Protein AF-A0A843FFC2-F1 (afdb_monomer_lite)

pLDDT: mean 88.21, std 11.88, range [42.69, 98.75]

Structure (mmCIF, N/CA/C/O backbone):
data_AF-A0A843FFC2-F1
#
_entry.id   AF-A0A843FFC2-F1
#
loop_
_atom_site.group_PDB
_atom_site.id
_atom_site.type_symbol
_atom_site.label_atom_id
_atom_site.label_alt_id
_atom_site.label_comp_id
_atom_site.label_asym_id
_atom_site.label_entity_id
_atom_site.label_seq_id
_atom_site.pdbx_PDB_ins_code
_atom_site.Cartn_x
_atom_site.Cartn_y
_atom_site.Cartn_z
_atom_site.occupancy
_atom_site.B_iso_or_equiv
_atom_site.auth_seq_id
_atom_site.auth_comp_id
_atom_site.auth_asym_id
_atom_site.auth_atom_id
_atom_site.pdbx_PDB_model_num
ATOM 1 N N . MET A 1 1 ? 11.679 -14.711 4.420 1.00 93.06 1 MET A N 1
ATOM 2 C CA . MET A 1 1 ? 10.741 -13.665 3.979 1.00 93.06 1 MET A CA 1
ATOM 3 C C . MET A 1 1 ? 9.407 -13.745 4.714 1.00 93.06 1 MET A C 1
ATOM 5 O O . MET A 1 1 ? 9.133 -12.826 5.461 1.00 93.06 1 MET A O 1
ATOM 9 N N . GLU A 1 2 ? 8.607 -14.814 4.591 1.00 94.88 2 GLU A N 1
ATOM 10 C CA . GLU A 1 2 ? 7.253 -14.885 5.198 1.00 94.88 2 GLU A CA 1
ATOM 11 C C . GLU A 1 2 ? 7.204 -14.531 6.697 1.00 94.88 2 GLU A C 1
ATOM 13 O O . GLU A 1 2 ? 6.400 -13.704 7.116 1.00 94.88 2 GLU A O 1
ATOM 18 N N . LYS A 1 3 ? 8.113 -15.089 7.505 1.00 95.81 3 LYS A N 1
ATOM 19 C CA . LYS A 1 3 ? 8.224 -14.753 8.934 1.00 95.81 3 LYS A CA 1
ATOM 20 C C . LYS A 1 3 ? 8.436 -13.251 9.175 1.00 95.81 3 LYS A C 1
ATOM 22 O O . LYS A 1 3 ? 7.827 -12.696 10.084 1.00 95.81 3 LYS A O 1
ATOM 27 N N . ASP A 1 4 ? 9.292 -12.616 8.380 1.00 95.81 4 ASP A N 1
ATOM 28 C CA . ASP A 1 4 ? 9.644 -11.200 8.536 1.00 95.81 4 ASP A CA 1
ATOM 29 C C . ASP A 1 4 ? 8.508 -10.300 8.037 1.00 95.81 4 ASP A C 1
ATOM 31 O O . ASP A 1 4 ? 8.228 -9.273 8.644 1.00 95.81 4 ASP A O 1
ATOM 35 N N . VAL A 1 5 ? 7.781 -10.737 7.002 1.00 97.69 5 VAL A N 1
ATOM 36 C CA . VAL A 1 5 ? 6.530 -10.116 6.540 1.00 97.69 5 VAL A CA 1
ATOM 37 C C . VAL A 1 5 ? 5.470 -10.132 7.644 1.00 97.69 5 VAL A C 1
ATOM 39 O O . VAL A 1 5 ? 4.858 -9.102 7.912 1.00 97.69 5 VAL A O 1
ATOM 42 N N . LEU A 1 6 ? 5.280 -11.265 8.328 1.00 97.12 6 LEU A N 1
ATOM 43 C CA . LEU A 1 6 ? 4.340 -11.370 9.450 1.00 97.12 6 LEU A CA 1
ATOM 44 C C . LEU A 1 6 ? 4.753 -10.488 10.637 1.00 97.12 6 LEU A C 1
ATOM 46 O O . LEU A 1 6 ? 3.900 -9.887 11.288 1.00 97.12 6 LEU A O 1
ATOM 50 N N . GLU A 1 7 ? 6.052 -10.389 10.924 1.00 95.69 7 GLU A N 1
ATOM 51 C CA . GLU A 1 7 ? 6.561 -9.514 11.986 1.00 95.69 7 GLU A CA 1
ATOM 52 C C . GLU A 1 7 ? 6.396 -8.028 11.644 1.00 95.69 7 GLU A C 1
ATOM 54 O O . GLU A 1 7 ? 5.972 -7.237 12.490 1.00 95.69 7 GLU A O 1
ATOM 59 N N . ALA A 1 8 ? 6.661 -7.649 10.394 1.00 95.69 8 ALA A N 1
ATOM 60 C CA . ALA A 1 8 ? 6.402 -6.303 9.903 1.00 95.69 8 ALA A CA 1
ATOM 61 C C . ALA A 1 8 ? 4.910 -5.962 9.979 1.00 95.69 8 ALA A C 1
ATOM 63 O O . ALA A 1 8 ? 4.554 -4.909 10.502 1.00 95.69 8 ALA A O 1
ATOM 64 N N . ALA A 1 9 ? 4.032 -6.874 9.551 1.00 96.06 9 ALA A N 1
ATOM 65 C CA . ALA A 1 9 ? 2.586 -6.696 9.642 1.00 96.06 9 ALA A CA 1
ATOM 66 C C . ALA A 1 9 ? 2.125 -6.475 11.091 1.00 96.06 9 ALA A C 1
ATOM 68 O O . ALA A 1 9 ? 1.352 -5.551 11.352 1.00 96.06 9 ALA A O 1
ATOM 69 N N . ARG A 1 10 ? 2.652 -7.253 12.051 1.00 94.06 10 ARG A N 1
ATOM 70 C CA . ARG A 1 10 ? 2.408 -7.031 13.487 1.00 94.06 10 ARG A CA 1
ATOM 71 C C . ARG A 1 10 ? 2.890 -5.659 13.947 1.00 94.06 10 ARG A C 1
ATOM 73 O O . ARG A 1 10 ? 2.125 -4.932 14.574 1.00 94.06 10 ARG A O 1
ATOM 80 N N . THR A 1 11 ? 4.116 -5.283 13.589 1.00 93.50 11 THR A N 1
ATOM 81 C CA . THR A 1 11 ? 4.716 -3.991 13.959 1.00 93.50 11 THR A CA 1
ATOM 82 C C . THR A 1 11 ? 3.872 -2.817 13.460 1.00 93.50 11 THR A C 1
ATOM 84 O O . THR A 1 11 ? 3.605 -1.874 14.205 1.00 93.50 11 THR A O 1
ATOM 87 N N . VAL A 1 12 ? 3.407 -2.885 12.209 1.00 93.06 12 VAL A N 1
ATOM 88 C CA . VAL A 1 12 ? 2.517 -1.874 11.624 1.00 93.06 12 VAL A CA 1
ATOM 89 C C . VAL A 1 12 ? 1.177 -1.864 12.341 1.00 93.06 12 VAL A C 1
ATOM 91 O O . VAL A 1 12 ? 0.700 -0.796 12.725 1.00 93.06 12 VAL A O 1
ATOM 94 N N . HIS A 1 13 ? 0.578 -3.034 12.556 1.00 89.50 13 HIS A N 1
ATOM 95 C CA . HIS A 1 13 ? -0.701 -3.142 13.239 1.00 89.50 13 HIS A CA 1
ATOM 96 C C . HIS A 1 13 ? -0.631 -2.510 14.633 1.00 89.50 13 HIS A C 1
ATOM 98 O O . HIS A 1 13 ? -1.499 -1.713 14.969 1.00 89.50 13 HIS A O 1
ATOM 104 N N . GLU A 1 14 ? 0.396 -2.812 15.431 1.00 90.50 14 GLU A N 1
ATOM 105 C CA . GLU A 1 14 ? 0.605 -2.327 16.805 1.00 90.50 14 GLU A CA 1
ATOM 106 C C . GLU A 1 14 ? 0.962 -0.839 16.926 1.00 90.50 14 GLU A C 1
ATOM 108 O 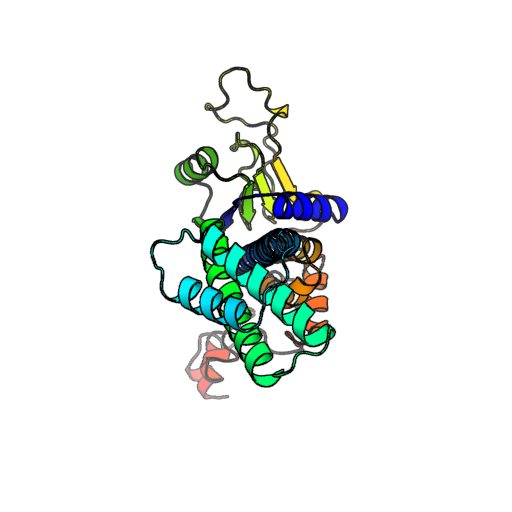O . GLU A 1 14 ? 0.838 -0.285 18.016 1.00 90.50 14 GLU A O 1
ATOM 113 N N . SER A 1 15 ? 1.359 -0.182 15.836 1.00 91.50 15 SER A N 1
ATOM 114 C CA . SER A 1 15 ? 1.693 1.246 15.844 1.00 91.50 15 SER A CA 1
ATOM 115 C C . SER A 1 15 ? 0.465 2.154 16.019 1.00 91.50 15 SER A C 1
ATOM 117 O O . SER A 1 15 ? -0.600 1.917 15.442 1.00 91.50 15 SER A O 1
ATOM 119 N N . ASP A 1 16 ? 0.622 3.230 16.795 1.00 87.25 16 ASP A N 1
ATOM 120 C CA . ASP A 1 16 ? -0.437 4.219 17.038 1.00 87.25 16 ASP A CA 1
ATOM 121 C C . ASP A 1 16 ? -0.552 5.208 15.870 1.00 87.25 16 ASP A C 1
ATOM 123 O O . ASP A 1 16 ? -1.644 5.528 15.390 1.00 87.25 16 ASP A O 1
ATOM 127 N N . ASP A 1 17 ? 0.595 5.690 15.400 1.00 92.12 17 ASP A N 1
ATOM 128 C CA . ASP A 1 17 ? 0.751 6.599 14.272 1.00 92.12 17 ASP A CA 1
ATOM 129 C C . ASP A 1 17 ? 1.958 6.215 13.407 1.00 92.12 17 ASP A C 1
ATOM 131 O O . ASP A 1 17 ? 2.961 5.682 13.890 1.00 92.12 17 ASP A O 1
ATOM 135 N N . VAL A 1 18 ? 1.833 6.461 12.103 1.00 95.12 18 VAL A N 1
ATOM 136 C CA . VAL A 1 18 ? 2.802 6.015 11.097 1.00 95.12 18 VAL A CA 1
ATOM 137 C C . VAL A 1 18 ? 3.209 7.192 10.223 1.00 95.12 18 VAL A C 1
ATOM 139 O O . VAL A 1 18 ? 2.353 7.852 9.623 1.00 95.12 18 VAL A O 1
ATOM 142 N N . LEU A 1 19 ? 4.518 7.423 10.113 1.00 95.75 19 LEU A N 1
ATOM 143 C CA . LEU A 1 19 ? 5.078 8.210 9.022 1.00 95.75 19 LEU A CA 1
ATOM 144 C C . LEU A 1 19 ? 5.375 7.281 7.849 1.00 95.75 19 LEU A C 1
ATOM 146 O O . LEU A 1 19 ? 6.165 6.346 7.960 1.00 95.75 19 LEU A O 1
ATOM 150 N N . ILE A 1 20 ? 4.763 7.615 6.726 1.00 93.44 20 ILE A N 1
ATOM 151 C CA . ILE A 1 20 ? 4.930 6.999 5.428 1.00 93.44 20 ILE A CA 1
ATOM 152 C C . ILE A 1 20 ? 5.990 7.791 4.653 1.00 93.44 20 ILE A C 1
ATOM 154 O O . ILE A 1 20 ? 5.754 8.953 4.351 1.00 93.44 20 ILE A O 1
ATOM 158 N N . VAL A 1 21 ? 7.142 7.191 4.320 1.00 96.19 21 VAL A N 1
ATOM 159 C CA . VAL A 1 21 ? 8.126 7.764 3.384 1.00 96.19 21 VAL A CA 1
ATOM 160 C C . VAL A 1 21 ? 8.250 6.936 2.109 1.00 96.19 21 VAL A C 1
ATOM 162 O O . VAL A 1 21 ? 8.643 5.778 2.182 1.00 96.19 21 VAL A O 1
ATOM 165 N N . SER A 1 22 ? 7.983 7.519 0.940 1.00 95.94 22 SER A N 1
ATOM 166 C CA . SER A 1 22 ? 8.022 6.771 -0.324 1.00 95.94 22 SER A CA 1
ATOM 167 C C . SER A 1 22 ? 8.669 7.528 -1.481 1.00 95.94 22 SER A C 1
ATOM 169 O O . SER A 1 22 ? 8.745 8.764 -1.459 1.00 95.94 22 SER A O 1
ATOM 171 N N . HIS A 1 23 ? 9.134 6.779 -2.484 1.00 96.12 23 HIS A N 1
ATOM 172 C CA . HIS A 1 23 ? 9.610 7.320 -3.749 1.00 96.12 23 HIS A CA 1
ATOM 173 C C . HIS A 1 23 ? 8.479 7.964 -4.575 1.00 96.12 23 HIS A C 1
ATOM 175 O O . HIS A 1 23 ? 7.300 7.883 -4.227 1.00 96.12 23 HIS A O 1
ATOM 181 N N . ILE A 1 24 ? 8.841 8.680 -5.643 1.00 96.12 24 ILE A N 1
ATOM 182 C CA . ILE A 1 24 ? 7.910 9.495 -6.448 1.00 96.12 24 ILE A CA 1
ATOM 183 C C . ILE A 1 24 ? 7.586 8.907 -7.824 1.00 96.12 24 ILE A C 1
ATOM 185 O O . ILE A 1 24 ? 6.891 9.558 -8.605 1.00 96.12 24 ILE A O 1
ATOM 189 N N . ASP A 1 25 ? 8.128 7.742 -8.161 1.00 97.12 25 ASP A N 1
ATOM 190 C CA . ASP A 1 25 ? 7.773 7.023 -9.383 1.00 97.12 25 ASP A CA 1
ATOM 191 C C . ASP A 1 25 ? 6.560 6.106 -9.163 1.00 97.12 25 ASP A C 1
ATOM 193 O O . ASP A 1 25 ? 5.860 6.185 -8.151 1.00 97.12 25 ASP A O 1
ATOM 197 N N . ALA A 1 26 ? 6.256 5.280 -10.164 1.00 97.44 26 ALA A N 1
ATOM 198 C CA . ALA A 1 26 ? 5.098 4.402 -10.136 1.00 97.44 26 ALA A CA 1
ATOM 199 C C . ALA A 1 26 ? 5.186 3.343 -9.027 1.00 97.44 26 ALA A C 1
ATOM 201 O O . ALA A 1 26 ? 4.154 3.041 -8.423 1.00 97.44 26 ALA A O 1
ATOM 202 N N . ASP A 1 27 ? 6.375 2.810 -8.736 1.00 98.06 27 ASP A N 1
ATOM 203 C CA . ASP A 1 27 ? 6.554 1.800 -7.694 1.00 98.06 27 ASP A CA 1
ATOM 204 C C . ASP A 1 27 ? 6.398 2.409 -6.298 1.00 98.06 27 ASP A C 1
ATOM 206 O O . ASP A 1 27 ? 5.582 1.937 -5.497 1.00 98.06 27 ASP A O 1
ATOM 210 N N . GLY A 1 28 ? 7.044 3.549 -6.045 1.00 97.12 28 GLY A N 1
ATOM 211 C CA . GLY A 1 28 ? 6.871 4.308 -4.810 1.00 97.12 28 GLY A CA 1
ATOM 212 C C . GLY A 1 28 ? 5.428 4.761 -4.579 1.00 97.12 28 GLY A C 1
ATOM 213 O O . GLY A 1 28 ? 4.842 4.494 -3.530 1.00 97.12 28 GLY A O 1
ATOM 214 N N . ILE A 1 29 ? 4.780 5.386 -5.566 1.00 97.62 29 ILE A N 1
ATOM 215 C CA . ILE A 1 29 ? 3.389 5.852 -5.412 1.00 97.62 29 ILE A CA 1
ATOM 216 C C . ILE A 1 29 ? 2.430 4.677 -5.170 1.00 97.62 29 ILE A C 1
ATOM 218 O O . ILE A 1 29 ? 1.537 4.784 -4.324 1.00 97.62 29 ILE A O 1
ATOM 222 N N . SER A 1 30 ? 2.625 3.551 -5.861 1.00 98.38 30 SER A N 1
ATOM 223 C CA . SER A 1 30 ? 1.821 2.343 -5.640 1.00 98.38 30 SER A CA 1
ATOM 224 C C . SER A 1 30 ? 2.047 1.776 -4.239 1.00 98.38 30 SER A C 1
ATOM 226 O O . SER A 1 30 ? 1.080 1.488 -3.531 1.00 98.38 30 SER A O 1
ATOM 228 N N . SER A 1 31 ? 3.306 1.714 -3.792 1.00 97.69 31 SER A N 1
ATOM 229 C CA . SER A 1 31 ? 3.676 1.332 -2.425 1.00 97.69 31 SER A CA 1
ATOM 230 C C . SER A 1 31 ? 2.989 2.220 -1.386 1.00 97.69 31 SER A C 1
ATOM 232 O O . SER A 1 31 ? 2.374 1.719 -0.445 1.00 97.69 31 SER A O 1
ATOM 234 N N . ALA A 1 32 ? 3.021 3.542 -1.580 1.00 96.38 32 ALA A N 1
ATOM 235 C CA . ALA A 1 32 ? 2.366 4.499 -0.696 1.00 96.38 32 ALA A CA 1
ATOM 236 C C . ALA A 1 32 ? 0.844 4.288 -0.652 1.00 96.38 32 ALA A C 1
ATOM 238 O O . ALA A 1 32 ? 0.263 4.310 0.433 1.00 96.38 32 ALA A O 1
ATOM 239 N N . GLY A 1 33 ? 0.202 4.041 -1.800 1.00 97.12 33 GLY A N 1
ATOM 240 C CA . GLY A 1 33 ? -1.232 3.754 -1.886 1.00 97.12 33 GLY A CA 1
ATOM 241 C C . GLY A 1 33 ? -1.626 2.479 -1.138 1.00 97.12 33 GLY A C 1
ATOM 242 O O . GLY A 1 33 ? -2.573 2.494 -0.345 1.00 97.12 33 GLY A O 1
ATOM 243 N N . ILE A 1 34 ? -0.858 1.402 -1.324 1.00 98.25 34 ILE A N 1
ATOM 244 C CA . ILE A 1 34 ? -1.047 0.133 -0.611 1.00 98.25 34 ILE A CA 1
ATOM 245 C C . ILE A 1 34 ? -0.891 0.348 0.896 1.00 98.25 34 ILE A C 1
ATOM 247 O O . ILE A 1 34 ? -1.783 0.013 1.678 1.00 98.25 34 ILE A O 1
ATOM 251 N N . ALA A 1 35 ? 0.234 0.926 1.314 1.00 96.44 35 ALA A N 1
ATOM 252 C CA . ALA A 1 35 ? 0.570 1.054 2.721 1.00 96.44 35 ALA A CA 1
ATOM 253 C C . ALA A 1 35 ? -0.371 1.996 3.469 1.00 96.44 35 ALA A C 1
ATOM 255 O O . ALA A 1 35 ? -0.800 1.677 4.580 1.00 96.44 35 ALA A O 1
ATOM 256 N N . TYR A 1 36 ? -0.721 3.135 2.865 1.00 95.94 36 TYR A N 1
ATOM 257 C CA . TYR A 1 36 ? -1.693 4.067 3.425 1.00 95.94 36 TYR A CA 1
ATOM 258 C C . TYR A 1 36 ? -3.046 3.381 3.618 1.00 95.94 36 TYR A C 1
ATOM 260 O O . TYR A 1 36 ? -3.596 3.425 4.718 1.00 95.94 36 TYR A O 1
ATOM 268 N N . THR A 1 37 ? -3.541 2.682 2.594 1.00 95.56 37 THR A N 1
ATOM 269 C CA . THR A 1 37 ? -4.845 2.008 2.648 1.00 95.56 37 THR A CA 1
ATOM 270 C C . THR A 1 37 ? -4.863 0.901 3.700 1.00 95.56 37 THR A C 1
ATOM 272 O O . THR A 1 37 ? -5.772 0.860 4.531 1.00 95.56 37 THR A O 1
ATOM 275 N N . ALA A 1 38 ? -3.827 0.060 3.752 1.00 95.56 38 ALA A N 1
ATOM 276 C CA . ALA A 1 38 ? -3.707 -1.001 4.751 1.00 95.56 38 ALA A CA 1
ATOM 277 C C . ALA A 1 38 ? -3.587 -0.444 6.181 1.00 95.56 38 ALA A C 1
ATOM 279 O O . ALA A 1 38 ? -4.260 -0.915 7.103 1.00 95.56 38 ALA A O 1
ATOM 280 N N . CYS A 1 39 ? -2.780 0.606 6.375 1.00 94.12 39 CYS A N 1
ATOM 281 C CA . CYS A 1 39 ? -2.662 1.299 7.658 1.00 94.12 39 CYS A CA 1
ATOM 282 C C . CYS A 1 39 ? -3.997 1.898 8.096 1.00 94.12 39 CYS A C 1
ATOM 284 O O . CYS A 1 39 ? -4.360 1.785 9.269 1.00 94.12 39 CYS A O 1
ATOM 286 N N . LYS A 1 40 ? -4.714 2.537 7.169 1.00 91.38 40 LYS A N 1
ATOM 287 C CA . LYS A 1 40 ? -6.008 3.159 7.425 1.00 91.38 40 LYS A CA 1
ATOM 288 C C . LYS A 1 40 ? -7.026 2.104 7.840 1.00 91.38 40 LYS A C 1
ATOM 290 O O . LYS A 1 40 ? -7.531 2.181 8.955 1.00 91.38 40 LYS A O 1
ATOM 295 N N . ARG A 1 41 ? -7.210 1.045 7.043 1.00 91.12 41 ARG A N 1
ATOM 296 C CA . ARG A 1 41 ? -8.089 -0.098 7.364 1.00 91.12 41 ARG A CA 1
ATOM 297 C C . ARG A 1 41 ? -7.791 -0.700 8.736 1.00 91.12 41 ARG A C 1
ATOM 299 O O . ARG A 1 41 ? -8.695 -0.829 9.557 1.00 91.12 41 ARG A O 1
ATOM 306 N N . SER A 1 42 ? -6.519 -0.973 9.030 1.00 89.88 42 SER A N 1
ATOM 307 C CA . SER A 1 42 ? -6.101 -1.524 10.326 1.00 89.88 42 SER A CA 1
ATOM 308 C C . SER A 1 42 ? -6.453 -0.597 11.497 1.00 89.88 42 SER A C 1
ATOM 310 O O . SER A 1 42 ? -6.941 -1.054 12.534 1.00 89.88 42 SER A O 1
ATOM 312 N N . LYS A 1 43 ? -6.220 0.715 11.361 1.00 87.69 43 LYS A N 1
ATOM 313 C CA . LYS A 1 43 ? -6.532 1.688 12.420 1.00 87.69 43 LYS A CA 1
ATOM 314 C C . LYS A 1 43 ? -8.038 1.884 12.599 1.00 87.69 43 LYS A C 1
ATOM 316 O O . LYS A 1 43 ? -8.489 1.956 13.741 1.00 87.69 43 LYS A O 1
ATOM 321 N N . ILE A 1 44 ? -8.804 1.909 11.506 1.00 84.44 44 ILE A N 1
ATOM 322 C CA . ILE A 1 44 ? -10.274 1.943 11.523 1.00 84.44 44 ILE A CA 1
ATOM 323 C C . ILE A 1 44 ? -10.800 0.726 12.286 1.00 84.44 44 ILE A C 1
ATOM 325 O O . ILE A 1 44 ? -11.542 0.879 13.253 1.00 84.44 44 ILE A O 1
ATOM 329 N N . HIS A 1 45 ? -10.336 -0.474 11.930 1.00 83.25 45 HIS A N 1
ATOM 330 C CA . HIS A 1 45 ? -10.737 -1.717 12.581 1.00 83.25 45 HIS A CA 1
ATOM 331 C C . HIS A 1 45 ? -10.473 -1.696 14.095 1.00 83.25 45 HIS A C 1
ATOM 333 O O . HIS A 1 45 ? -11.379 -1.956 14.889 1.00 83.25 45 HIS A O 1
ATOM 339 N N . LYS A 1 46 ? -9.258 -1.311 14.513 1.00 83.88 46 LYS A N 1
ATOM 340 C CA . LYS A 1 46 ? -8.893 -1.184 15.934 1.00 83.88 46 LYS A CA 1
ATOM 341 C C . LYS A 1 46 ? -9.758 -0.177 16.680 1.00 83.88 46 LYS A C 1
ATOM 343 O O . LYS A 1 46 ? -10.201 -0.447 17.798 1.00 83.88 46 LYS A O 1
ATOM 348 N N . LEU A 1 47 ? -9.967 0.996 16.084 1.00 81.38 47 LEU A N 1
ATOM 349 C CA . LEU A 1 47 ? -10.748 2.061 16.694 1.00 81.38 47 LEU A CA 1
ATOM 350 C C . LEU A 1 47 ? -12.198 1.614 16.876 1.00 81.38 47 LEU A C 1
ATOM 352 O O . LEU A 1 47 ? -12.712 1.693 17.990 1.00 81.38 47 LEU A O 1
ATOM 356 N N . THR A 1 48 ? -12.814 1.055 15.836 1.00 77.38 48 THR A N 1
ATOM 357 C CA . THR A 1 48 ? -14.178 0.521 15.890 1.00 77.38 48 THR A CA 1
ATOM 358 C C . THR A 1 48 ? -14.308 -0.581 16.941 1.00 77.38 48 THR A C 1
ATOM 360 O O . THR A 1 48 ? -15.196 -0.498 17.787 1.00 77.38 48 THR A O 1
ATOM 363 N N . GLN A 1 49 ? -13.396 -1.560 16.986 1.00 81.25 49 GLN A N 1
ATOM 364 C CA . GLN A 1 49 ? -13.418 -2.611 18.015 1.00 81.25 49 GLN A CA 1
ATOM 365 C C . GLN A 1 49 ? -13.324 -2.050 19.438 1.00 81.25 49 GLN A C 1
ATOM 367 O O . GLN A 1 49 ? -14.101 -2.439 20.312 1.00 81.25 49 GLN A O 1
ATOM 372 N N . ARG A 1 50 ? -12.400 -1.110 19.673 1.00 83.88 50 ARG A N 1
ATOM 373 C CA . ARG A 1 50 ? -12.220 -0.460 20.978 1.00 83.88 50 ARG A CA 1
ATOM 374 C C . ARG A 1 50 ? -13.488 0.269 21.420 1.00 83.88 50 ARG A C 1
ATOM 376 O O . ARG A 1 50 ? -13.890 0.136 22.572 1.00 83.88 50 ARG A O 1
ATOM 383 N N . LEU A 1 51 ? -14.105 1.030 20.517 1.00 78.94 51 LEU A N 1
ATOM 384 C CA . LEU A 1 51 ? -15.307 1.814 20.808 1.00 78.94 51 LEU A CA 1
ATOM 385 C C . LEU A 1 51 ? -16.518 0.911 21.072 1.00 78.94 51 LEU A C 1
ATOM 387 O O . LEU A 1 51 ? -17.238 1.119 22.048 1.00 78.94 51 LEU A O 1
ATOM 391 N N . MET A 1 52 ? -16.712 -0.122 20.249 1.00 75.25 52 MET A N 1
ATOM 392 C CA . MET A 1 52 ? -17.803 -1.085 20.417 1.00 75.25 52 MET A CA 1
ATOM 393 C C . MET A 1 52 ? -17.650 -1.895 21.715 1.00 75.25 52 MET A C 1
ATOM 395 O O . MET A 1 52 ? -18.629 -2.107 22.425 1.00 75.25 52 MET A O 1
ATOM 399 N N . GLY A 1 53 ? -16.423 -2.268 22.098 1.00 75.38 53 GLY A N 1
ATOM 400 C CA . GLY A 1 53 ? -16.146 -2.971 23.358 1.00 75.38 53 GLY A CA 1
ATOM 401 C C . GLY A 1 53 ? -16.406 -2.152 24.633 1.00 75.38 53 GLY A C 1
ATOM 402 O O . GLY A 1 53 ? -16.504 -2.723 25.717 1.00 75.38 53 GLY A O 1
ATOM 403 N N . GLN A 1 54 ? -16.535 -0.826 24.530 1.00 73.69 54 GLN A N 1
ATOM 404 C CA . GLN A 1 54 ? -16.845 0.065 25.658 1.00 73.69 54 GLN A CA 1
ATOM 405 C C . GLN A 1 54 ? -18.357 0.327 25.824 1.00 73.69 54 GLN A C 1
ATOM 407 O O . GLN A 1 54 ? -18.788 0.882 26.839 1.00 73.69 54 GLN A O 1
ATOM 412 N N . ALA A 1 55 ? -19.185 -0.072 24.854 1.00 69.38 55 ALA A N 1
ATOM 413 C CA . ALA A 1 55 ? -20.607 0.256 24.781 1.00 69.38 55 ALA A CA 1
ATOM 414 C C . ALA A 1 55 ? -21.516 -0.708 25.580 1.00 69.38 55 ALA A C 1
ATOM 416 O O . ALA A 1 55 ? -22.272 -1.510 25.018 1.00 69.38 55 ALA A O 1
ATOM 417 N N . ASN A 1 56 ? -21.508 -0.584 26.912 1.00 66.69 56 ASN A N 1
ATOM 418 C CA . ASN A 1 56 ? -22.194 -1.529 27.812 1.00 66.69 56 ASN A CA 1
ATOM 419 C C . ASN A 1 56 ? -23.606 -1.130 28.281 1.00 66.69 56 ASN A C 1
ATOM 421 O O . ASN A 1 56 ? -24.270 -1.936 28.928 1.00 66.69 56 ASN A O 1
ATOM 425 N N . SER A 1 57 ? -24.090 0.079 27.993 1.00 69.00 57 SER A N 1
ATOM 426 C CA . SER A 1 57 ? -25.434 0.506 28.409 1.00 69.00 57 SER A CA 1
ATOM 427 C C . SER A 1 57 ? -26.478 0.237 27.327 1.00 69.00 57 SER A C 1
ATOM 429 O O . SER A 1 57 ? -26.243 0.515 26.154 1.00 69.00 57 SER A O 1
ATOM 431 N N . THR A 1 58 ? -27.634 -0.306 27.710 1.00 74.94 58 THR A N 1
ATOM 432 C CA . THR A 1 58 ? -28.814 -0.384 26.836 1.00 74.94 58 THR A CA 1
ATOM 433 C C . THR A 1 58 ? -29.577 0.928 26.942 1.00 74.94 58 THR A C 1
ATOM 435 O O . THR A 1 58 ? -29.905 1.347 28.049 1.00 74.94 58 THR A O 1
ATOM 438 N N . LEU A 1 59 ? -29.814 1.571 25.802 1.00 79.62 59 LEU A N 1
ATOM 439 C CA . LEU A 1 59 ? -30.565 2.821 25.696 1.00 79.62 59 LEU A CA 1
ATOM 440 C C . LEU A 1 59 ? -32.006 2.541 25.273 1.00 79.62 59 LEU A C 1
ATOM 442 O O . LEU A 1 59 ? -32.253 1.563 24.565 1.00 79.62 59 LEU A O 1
ATOM 446 N N . THR A 1 60 ? -32.940 3.392 25.691 1.00 82.81 60 THR A N 1
ATOM 447 C CA . THR A 1 60 ? -34.303 3.412 25.141 1.00 82.81 60 THR A CA 1
ATOM 448 C C . THR A 1 60 ? -34.321 4.066 23.757 1.00 82.81 60 THR A C 1
ATOM 450 O O . THR A 1 60 ? -33.371 4.741 23.364 1.00 82.81 60 THR A O 1
ATOM 453 N N . GLU A 1 61 ? -35.410 3.890 23.009 1.00 80.75 61 GLU A N 1
ATOM 454 C CA . GLU A 1 61 ? -35.589 4.524 21.695 1.00 80.75 61 GLU A CA 1
ATOM 455 C C . GLU A 1 61 ? -35.484 6.060 21.765 1.00 80.75 61 GLU A C 1
ATOM 457 O O . GLU A 1 61 ? -34.736 6.672 21.005 1.00 80.75 61 GLU A O 1
ATOM 462 N N . GLU A 1 62 ? -36.131 6.676 22.757 1.00 82.69 62 GLU A N 1
ATOM 463 C CA . GLU A 1 62 ? -36.086 8.127 22.983 1.00 82.69 62 GLU A CA 1
ATOM 464 C C . GLU A 1 62 ? -34.667 8.613 23.340 1.00 82.69 62 GLU A C 1
ATOM 466 O O . GLU A 1 62 ? -34.199 9.645 22.852 1.00 82.69 62 GLU A O 1
ATOM 471 N N . GLU A 1 63 ? -33.927 7.833 24.137 1.00 84.81 63 GLU A N 1
ATOM 472 C CA . GLU A 1 63 ? -32.531 8.128 24.471 1.00 84.81 63 GLU A CA 1
ATOM 473 C C . GLU A 1 63 ? -31.594 7.993 23.266 1.00 84.81 63 GLU A C 1
ATOM 475 O O . GLU A 1 63 ? -30.609 8.736 23.178 1.00 84.81 63 GLU A O 1
ATOM 480 N N . LEU A 1 64 ? -31.858 7.048 22.354 1.00 85.38 64 LEU A N 1
ATOM 481 C CA . LEU A 1 64 ? -31.074 6.876 21.131 1.00 85.38 64 LEU A CA 1
ATOM 482 C C . LEU A 1 64 ? -31.167 8.117 20.251 1.00 85.38 64 LEU A C 1
ATOM 484 O O . LEU A 1 64 ? -30.134 8.665 19.859 1.00 85.38 64 LEU A O 1
ATOM 488 N N . GLU A 1 65 ? -32.386 8.582 19.987 1.00 83.44 65 GLU A N 1
ATOM 489 C CA . GLU A 1 65 ? -32.625 9.735 19.125 1.00 83.44 65 GLU A CA 1
ATOM 490 C C . GLU A 1 65 ? -32.057 11.018 19.741 1.00 83.44 65 GLU A C 1
ATOM 492 O O . GLU A 1 65 ? -31.278 11.730 19.102 1.00 83.44 65 GLU A O 1
ATOM 497 N N . GLN A 1 66 ? -32.303 11.253 21.034 1.00 85.62 66 GLN A N 1
ATOM 498 C CA . GLN A 1 66 ? -31.740 12.404 21.743 1.00 85.62 66 GLN A CA 1
ATOM 499 C C . GLN A 1 66 ? -30.202 12.393 21.736 1.00 85.62 66 GLN A C 1
ATOM 501 O O . GLN A 1 66 ? -29.551 13.439 21.605 1.00 85.62 66 GLN A O 1
ATOM 506 N N . LYS A 1 67 ? -29.582 11.214 21.888 1.00 83.81 67 LYS A N 1
ATOM 507 C CA . LYS A 1 67 ? -28.121 11.088 21.855 1.00 83.81 67 LYS A CA 1
ATOM 508 C C . LYS A 1 67 ? -27.544 11.259 20.459 1.00 83.81 67 LYS A C 1
ATOM 510 O O . LYS A 1 67 ? -26.455 11.832 20.381 1.00 83.81 67 LYS A O 1
ATOM 515 N N . LEU A 1 68 ? -28.229 10.796 19.416 1.00 81.88 68 LEU A N 1
ATOM 516 C CA . LEU A 1 68 ? -27.803 10.970 18.031 1.00 81.88 68 LEU A CA 1
ATOM 517 C C . LEU A 1 68 ? -27.839 12.450 17.643 1.00 81.88 68 LEU A C 1
ATOM 519 O O . LEU A 1 68 ? -26.814 12.996 17.243 1.00 81.88 68 LEU A O 1
ATOM 523 N N . GLU A 1 69 ? -28.960 13.134 17.872 1.00 84.19 69 GLU A N 1
ATOM 524 C CA . GLU A 1 69 ? -29.098 14.562 17.554 1.00 84.19 69 GLU A CA 1
ATOM 525 C C . GLU A 1 69 ? -28.075 15.417 18.313 1.00 84.19 69 GLU A C 1
ATOM 527 O O . GLU A 1 69 ? -27.449 16.322 17.760 1.00 84.19 69 GLU A O 1
ATOM 532 N N . SER A 1 70 ? -27.806 15.087 19.578 1.00 80.69 70 SER A N 1
ATOM 533 C CA . SER A 1 70 ? -26.758 15.749 20.359 1.00 80.69 70 SER A CA 1
ATOM 534 C C . SER A 1 70 ? -25.336 15.449 19.857 1.00 80.69 70 SER A C 1
ATOM 536 O O . SER A 1 70 ? -24.454 16.295 20.014 1.00 80.69 70 SER A O 1
ATOM 538 N N . ALA A 1 71 ? -25.081 14.270 19.280 1.00 74.00 71 ALA A N 1
ATOM 539 C CA . ALA A 1 71 ? -23.789 13.954 18.669 1.00 74.00 71 ALA A CA 1
ATOM 540 C C . ALA A 1 71 ? -23.570 14.777 17.389 1.00 74.00 71 ALA A C 1
ATOM 542 O O . ALA A 1 71 ? -22.495 15.358 17.222 1.00 74.00 71 ALA A O 1
ATOM 543 N N . LEU A 1 72 ? -24.610 14.887 16.557 1.00 75.31 72 LEU A N 1
ATOM 544 C CA . LEU A 1 72 ? -24.592 15.593 15.273 1.00 75.31 72 LEU A CA 1
ATOM 545 C C . LEU A 1 72 ? -24.525 17.119 15.433 1.00 75.31 72 LEU A C 1
ATOM 547 O O . LEU A 1 72 ? -23.783 17.783 14.720 1.00 75.31 72 LEU A O 1
ATOM 551 N N . SER A 1 73 ? -25.243 17.685 16.405 1.00 75.56 73 SER A N 1
ATOM 552 C CA . SER A 1 73 ? -25.360 19.145 16.580 1.00 75.56 73 SER A CA 1
ATOM 553 C C . SER A 1 73 ? -24.221 19.806 17.365 1.00 75.56 73 SER A C 1
ATOM 555 O O . SER A 1 73 ? -24.053 21.022 17.285 1.00 75.56 73 SER A O 1
ATOM 557 N N . ASN A 1 74 ? -23.452 19.053 18.160 1.00 67.56 74 ASN A N 1
ATOM 558 C CA . ASN A 1 74 ? -22.504 19.650 19.104 1.00 67.56 74 ASN A CA 1
ATOM 559 C C . ASN A 1 74 ? -21.056 19.646 18.591 1.00 67.56 74 ASN A C 1
ATOM 561 O O . ASN A 1 74 ? -20.295 18.715 18.868 1.00 67.56 74 ASN A O 1
ATOM 565 N N . ASP A 1 75 ? -20.665 20.723 17.909 1.00 62.34 75 ASP A N 1
ATOM 566 C CA . ASP A 1 75 ? -19.303 20.927 17.385 1.00 62.34 75 ASP A CA 1
ATOM 567 C C . ASP A 1 75 ? -18.213 21.011 18.469 1.00 62.34 75 ASP A C 1
ATOM 569 O O . ASP A 1 75 ? -17.029 20.884 18.164 1.00 62.34 75 ASP A O 1
ATOM 573 N N . ASN A 1 76 ? -18.586 21.173 19.746 1.00 57.78 76 ASN A N 1
ATOM 574 C CA . ASN A 1 76 ? -17.630 21.220 20.858 1.00 57.78 76 ASN A CA 1
ATOM 575 C C . ASN A 1 76 ? -17.178 19.834 21.348 1.00 57.78 76 ASN A C 1
ATOM 577 O O . ASN A 1 76 ? -16.288 19.748 22.197 1.00 57.78 76 ASN A O 1
ATOM 581 N N . LEU A 1 77 ? -17.786 18.740 20.873 1.00 62.12 77 LEU A N 1
ATOM 582 C CA . LEU A 1 77 ? -17.329 17.398 21.228 1.00 62.12 77 LEU A CA 1
ATOM 583 C C . LEU A 1 77 ? -16.052 17.048 20.451 1.00 62.12 77 LEU A C 1
ATOM 585 O O . LEU A 1 77 ? -16.039 17.011 19.223 1.00 62.12 77 LEU A O 1
ATOM 589 N N . VAL A 1 78 ? -14.987 16.725 21.187 1.00 64.88 78 VAL A N 1
ATOM 590 C CA . VAL A 1 78 ? -13.737 16.193 20.623 1.00 64.88 78 VAL A CA 1
ATOM 591 C C . VAL A 1 78 ? -14.018 14.857 19.919 1.00 64.88 78 VAL A C 1
ATOM 593 O O . VAL A 1 78 ? -14.849 14.077 20.391 1.00 64.88 78 VAL A O 1
ATOM 596 N N . GLY A 1 79 ? -13.318 14.579 18.811 1.00 71.88 79 GLY A N 1
ATOM 597 C CA . GLY A 1 79 ? -13.574 13.436 17.920 1.00 71.88 79 GLY A CA 1
ATOM 598 C C . GLY A 1 79 ? -13.791 12.097 18.636 1.00 71.88 79 GLY A C 1
ATOM 599 O O . GLY A 1 79 ? -14.798 11.436 18.394 1.00 71.88 79 GLY A O 1
ATOM 600 N N . GLU A 1 80 ? -12.936 11.731 19.599 1.00 71.56 80 GLU A N 1
ATOM 601 C CA . GLU A 1 80 ? -13.085 10.467 20.346 1.00 71.56 80 GLU A CA 1
ATOM 602 C C . GLU A 1 80 ? -14.389 10.375 21.163 1.00 71.56 80 GLU A C 1
ATOM 604 O O . GLU A 1 80 ? -14.996 9.306 21.229 1.00 71.56 80 GLU A O 1
ATOM 609 N N . HIS A 1 81 ? -14.875 11.480 21.741 1.00 78.69 81 HIS A N 1
ATOM 610 C CA . HIS A 1 81 ? -16.147 11.484 22.472 1.00 78.69 81 HIS A CA 1
ATOM 611 C C . HIS A 1 81 ? -17.351 11.318 21.537 1.00 78.69 81 HIS A C 1
ATOM 613 O O . HIS A 1 81 ? -18.304 10.618 21.893 1.00 78.69 81 HIS A O 1
ATOM 619 N N . ARG A 1 82 ? -17.319 11.930 20.342 1.00 79.62 82 ARG A N 1
ATOM 620 C CA . ARG A 1 82 ? -18.361 11.728 19.315 1.00 79.62 82 ARG A CA 1
ATOM 621 C C . ARG A 1 82 ? -18.398 10.273 18.853 1.00 79.62 82 ARG A C 1
ATOM 623 O O . ARG A 1 82 ? -19.468 9.668 18.817 1.00 79.62 82 ARG A O 1
ATOM 630 N N . LEU A 1 83 ? -17.227 9.703 18.586 1.00 80.56 83 LEU A N 1
ATOM 631 C CA . LEU A 1 83 ? -17.056 8.315 18.170 1.00 80.56 83 LEU A CA 1
ATOM 632 C C . LEU A 1 83 ? -17.597 7.313 19.198 1.00 80.56 83 LEU A C 1
ATOM 634 O O . LEU A 1 83 ? -18.389 6.435 18.855 1.00 80.56 83 LEU A O 1
ATOM 638 N N . ALA A 1 84 ? -17.239 7.482 20.474 1.00 81.75 84 ALA A N 1
ATOM 639 C CA . ALA A 1 84 ? -17.729 6.622 21.554 1.00 81.75 84 ALA A CA 1
ATOM 640 C C . ALA A 1 84 ? -19.257 6.680 21.692 1.00 81.75 84 ALA A C 1
ATOM 642 O O . ALA A 1 84 ? -19.912 5.673 21.970 1.00 81.75 84 ALA A O 1
ATOM 643 N N . ARG A 1 85 ? -19.845 7.856 21.448 1.00 84.31 85 ARG A N 1
ATOM 644 C CA . ARG A 1 85 ? -21.296 8.039 21.480 1.00 84.31 85 ARG A CA 1
ATOM 645 C C . ARG A 1 85 ? -21.991 7.324 20.320 1.00 84.31 85 ARG A C 1
ATOM 647 O O . ARG A 1 85 ? -22.973 6.631 20.574 1.00 84.31 85 ARG A O 1
ATOM 654 N N . CYS A 1 86 ? -21.464 7.423 19.097 1.00 86.50 86 CYS A N 1
ATOM 655 C CA . CYS A 1 86 ? -22.004 6.704 17.935 1.00 86.50 86 CYS A CA 1
ATOM 656 C C . CYS A 1 86 ? -21.935 5.182 18.138 1.00 86.50 86 CYS A C 1
ATOM 658 O O . CYS A 1 86 ? -22.938 4.495 17.962 1.00 86.50 86 CYS A O 1
ATOM 660 N N . ALA A 1 87 ? -20.806 4.657 18.627 1.00 85.94 87 ALA A N 1
ATOM 661 C CA . ALA A 1 87 ? -20.663 3.231 18.941 1.00 85.94 87 ALA A CA 1
ATOM 662 C C . ALA A 1 87 ? -21.664 2.743 20.010 1.00 85.94 87 ALA A C 1
ATOM 664 O O . ALA A 1 87 ? -22.228 1.650 19.898 1.00 85.94 87 ALA A O 1
ATOM 665 N N . SER A 1 88 ? -21.943 3.569 21.027 1.00 86.12 88 SER A N 1
ATOM 666 C CA . SER A 1 88 ? -22.962 3.280 22.046 1.00 86.12 88 SER A CA 1
ATOM 667 C C . SER A 1 88 ? -24.383 3.226 21.474 1.00 86.12 88 SER A C 1
ATOM 669 O O . SER A 1 88 ? -25.153 2.341 21.860 1.00 86.12 88 SER A O 1
ATOM 671 N N . ILE A 1 89 ? -24.714 4.127 20.541 1.00 87.94 89 ILE A N 1
ATOM 672 C CA . ILE A 1 89 ? -26.000 4.150 19.826 1.00 87.94 89 ILE A CA 1
ATOM 673 C C . ILE A 1 89 ? -26.144 2.896 18.958 1.00 87.94 89 ILE A C 1
ATOM 675 O O . ILE A 1 89 ? -27.164 2.216 19.053 1.00 87.94 89 ILE A O 1
ATOM 679 N N . ILE A 1 90 ? -25.115 2.543 18.180 1.00 88.75 90 ILE A N 1
ATOM 680 C CA . ILE A 1 90 ? -25.104 1.348 17.318 1.00 88.75 90 ILE A CA 1
ATOM 681 C C . ILE A 1 90 ? -25.342 0.088 18.152 1.00 88.75 90 ILE A C 1
ATOM 683 O O . ILE A 1 90 ? -26.303 -0.640 17.912 1.00 88.75 90 ILE A O 1
ATOM 687 N N . SER A 1 91 ? -24.526 -0.118 19.190 1.00 86.94 91 SER A N 1
ATOM 688 C CA . SER A 1 91 ? -24.613 -1.305 20.052 1.00 86.94 91 SER A CA 1
ATOM 689 C C . SER A 1 91 ? -25.980 -1.435 20.728 1.00 86.94 91 SER A C 1
ATOM 691 O O . SER A 1 91 ? -26.518 -2.530 20.869 1.00 86.94 91 SER A O 1
ATOM 693 N N . SER A 1 92 ? -26.561 -0.313 21.157 1.00 87.56 92 SER A N 1
ATOM 694 C CA . SER A 1 92 ? -27.884 -0.299 21.788 1.00 87.56 92 SER A CA 1
ATOM 695 C C . SER A 1 92 ? -29.007 -0.557 20.787 1.00 87.56 92 SER A C 1
ATOM 697 O O . SER A 1 92 ? -29.931 -1.299 21.102 1.00 87.56 92 SER A O 1
ATOM 699 N N . SER A 1 93 ? -28.906 -0.007 19.575 1.00 88.44 93 SER A N 1
ATOM 700 C CA . SER A 1 93 ? -29.884 -0.225 18.503 1.00 88.44 93 SER A CA 1
ATOM 701 C C . SER A 1 93 ? -29.909 -1.693 18.067 1.00 88.44 93 SER A C 1
ATOM 703 O O . SER A 1 93 ? -30.978 -2.281 17.939 1.00 88.44 93 SER A O 1
ATOM 705 N N . GLU A 1 94 ? -28.742 -2.328 17.919 1.00 89.88 94 GLU A N 1
ATOM 706 C CA . GLU A 1 94 ? -28.638 -3.761 17.602 1.00 89.88 94 GLU A CA 1
ATOM 707 C C . GLU A 1 94 ? -29.218 -4.642 18.727 1.00 89.88 94 GLU A C 1
ATOM 709 O O . GLU A 1 94 ? -29.897 -5.641 18.459 1.00 89.88 94 GLU A O 1
ATOM 714 N N . ARG A 1 95 ? -29.037 -4.245 19.997 1.00 88.75 95 ARG A N 1
ATOM 715 C CA . ARG A 1 95 ? -29.677 -4.909 21.149 1.00 88.75 95 ARG A CA 1
ATOM 716 C C . ARG A 1 95 ? -31.199 -4.762 21.135 1.00 88.75 95 ARG A C 1
ATOM 718 O O . ARG A 1 95 ? -31.895 -5.751 21.332 1.00 88.75 95 ARG A O 1
ATOM 725 N N . LEU A 1 96 ? -31.723 -3.564 20.872 1.00 87.94 96 LEU A N 1
ATOM 726 C CA . LEU A 1 96 ? -33.168 -3.333 20.795 1.00 87.94 96 LEU A CA 1
ATOM 727 C C . LEU A 1 96 ? -33.814 -4.153 19.673 1.00 87.94 96 LEU A C 1
ATOM 729 O O . LEU A 1 96 ? -34.775 -4.876 19.936 1.00 87.94 96 LEU A O 1
ATOM 733 N N . LEU A 1 97 ? -33.238 -4.118 18.466 1.00 89.50 97 LEU A N 1
ATOM 734 C CA . LEU A 1 97 ? -33.717 -4.893 17.315 1.00 89.50 97 LEU A CA 1
ATOM 735 C C . LEU A 1 97 ? -33.714 -6.402 17.589 1.00 89.50 97 LEU A C 1
ATOM 737 O O . LEU A 1 97 ? -34.655 -7.094 17.218 1.00 89.50 97 LEU A O 1
ATOM 741 N N . SER A 1 98 ? -32.688 -6.920 18.271 1.00 89.50 98 SER A N 1
ATOM 742 C CA . SER A 1 98 ? -32.624 -8.345 18.633 1.00 89.50 98 SER A CA 1
ATOM 743 C C . SER A 1 98 ? -33.569 -8.734 19.775 1.00 89.50 98 SER A C 1
ATOM 745 O O . SER A 1 98 ? -34.032 -9.872 19.813 1.00 89.50 98 SER A O 1
ATOM 747 N N . SER A 1 99 ? -33.891 -7.807 20.684 1.00 88.44 99 SER A N 1
ATOM 748 C CA . SER A 1 99 ? -34.863 -8.020 21.768 1.00 88.44 99 SER A CA 1
ATOM 749 C C . SER A 1 99 ? -36.332 -7.834 21.359 1.00 88.44 99 SER A C 1
ATOM 751 O O . SER A 1 99 ? -37.214 -8.153 22.154 1.00 88.44 99 SER A O 1
ATOM 753 N N . GLY A 1 100 ? -36.594 -7.349 20.139 1.00 80.50 100 GLY A N 1
ATOM 754 C CA . GLY A 1 100 ? -37.934 -7.039 19.635 1.00 80.50 100 GLY A CA 1
ATOM 755 C C . GLY A 1 100 ? -38.454 -5.691 20.143 1.00 80.50 100 GLY A C 1
ATOM 756 O O . GLY A 1 100 ? -39.184 -5.635 21.133 1.00 80.50 100 GLY A O 1
ATOM 757 N N . CYS A 1 101 ? -38.084 -4.598 19.466 1.00 84.25 101 CYS A N 1
ATOM 758 C CA . CYS A 1 101 ? -38.585 -3.254 19.764 1.00 84.25 101 CYS A CA 1
ATOM 759 C C . CYS A 1 101 ? -39.937 -2.970 19.086 1.00 84.25 101 CYS A C 1
ATOM 761 O O . CYS A 1 101 ? -40.286 -3.579 18.078 1.00 84.25 101 CYS A O 1
ATOM 763 N N . SER A 1 102 ? -40.710 -2.035 19.650 1.00 83.00 102 SER A N 1
ATOM 764 C CA . SER A 1 102 ? -42.041 -1.666 19.144 1.00 83.00 102 SER A CA 1
ATOM 765 C C . SER A 1 102 ? -42.010 -0.955 17.791 1.00 83.00 102 SER A C 1
ATOM 767 O O . SER A 1 102 ? -42.944 -1.119 17.010 1.00 83.00 102 SER A O 1
ATOM 769 N N . ASP A 1 103 ? -40.952 -0.192 17.512 1.00 88.00 103 ASP A N 1
ATOM 770 C CA . ASP A 1 103 ? -40.745 0.508 16.244 1.00 88.00 103 ASP A CA 1
ATOM 771 C C . ASP A 1 103 ? -39.379 0.142 15.642 1.00 88.00 103 ASP A C 1
ATOM 773 O O . ASP A 1 103 ? -38.359 0.800 15.842 1.00 88.00 103 ASP A O 1
ATOM 777 N N . GLU A 1 104 ? -39.334 -0.966 14.901 1.00 89.88 104 GLU A N 1
ATOM 778 C CA . GLU A 1 104 ? -38.109 -1.373 14.202 1.00 89.88 104 GLU A CA 1
ATOM 779 C C . GLU A 1 104 ? -37.677 -0.380 13.114 1.00 89.88 104 GLU A C 1
ATOM 781 O O . GLU A 1 104 ? -36.487 -0.301 12.800 1.00 89.88 104 GLU A O 1
ATOM 786 N N . GLY A 1 105 ? -38.621 0.347 12.508 1.00 90.75 105 GLY A N 1
ATOM 787 C CA . GLY A 1 105 ? -38.338 1.261 11.404 1.00 90.75 105 GLY A CA 1
ATOM 788 C C . GLY A 1 105 ? -37.479 2.430 11.870 1.00 90.75 105 GLY A C 1
ATOM 789 O O . GLY A 1 105 ? -36.410 2.679 11.303 1.00 90.75 105 GLY A O 1
ATOM 790 N N . SER A 1 106 ? -37.910 3.081 12.949 1.00 89.31 106 SER A N 1
ATOM 791 C CA . SER A 1 106 ? -37.192 4.199 13.566 1.00 89.31 106 SER A CA 1
ATOM 792 C C . SER A 1 106 ? -35.822 3.763 14.092 1.00 89.31 106 SER A C 1
ATOM 794 O O . SER A 1 106 ? -34.805 4.383 13.767 1.00 89.31 106 SER A O 1
ATOM 796 N N . VAL A 1 107 ? -35.742 2.620 14.786 1.00 88.94 107 VAL A N 1
ATOM 797 C CA . VAL A 1 107 ? -34.462 2.100 15.303 1.00 88.94 107 VAL A CA 1
ATOM 798 C C . VAL A 1 107 ? -33.479 1.750 14.175 1.00 88.94 107 VAL A C 1
ATOM 800 O O . VAL A 1 107 ? -32.285 2.034 14.294 1.00 88.94 107 VAL A O 1
ATOM 803 N N . ARG A 1 108 ? -33.939 1.191 13.045 1.00 92.88 108 ARG A N 1
ATOM 804 C CA . ARG A 1 108 ? -33.073 0.929 11.876 1.00 92.88 108 ARG A CA 1
ATOM 805 C C . ARG A 1 108 ? -32.573 2.214 11.219 1.00 92.88 108 ARG A C 1
ATOM 807 O O . ARG A 1 108 ? -31.413 2.260 10.813 1.00 92.88 108 ARG A O 1
ATOM 814 N N . ALA A 1 109 ? -33.407 3.249 11.133 1.00 91.50 109 ALA A N 1
ATOM 815 C CA . ALA A 1 109 ? -33.000 4.545 10.595 1.00 91.50 109 ALA A CA 1
ATOM 816 C C . ALA A 1 109 ? -31.928 5.215 11.475 1.00 91.50 109 ALA A C 1
ATOM 818 O O . ALA A 1 109 ? -30.924 5.712 10.960 1.00 91.50 109 ALA A O 1
ATOM 819 N N . ILE A 1 110 ? -32.097 5.164 12.801 1.00 90.06 110 ILE A N 1
ATOM 820 C CA . ILE A 1 110 ? -31.103 5.643 13.773 1.00 90.06 110 ILE A CA 1
ATOM 821 C C . ILE A 1 110 ? -29.791 4.863 13.637 1.00 90.06 110 ILE A C 1
ATOM 823 O O . ILE A 1 110 ? -28.721 5.469 13.561 1.00 90.06 110 ILE A O 1
ATOM 827 N N . LEU A 1 111 ? -29.864 3.529 13.571 1.00 90.50 111 LEU A N 1
ATOM 828 C CA . LEU A 1 111 ? -28.699 2.659 13.405 1.00 90.50 111 LEU A CA 1
ATOM 829 C C . LEU A 1 111 ? -27.905 3.010 12.143 1.00 90.50 111 LEU A C 1
ATOM 831 O O . LEU A 1 111 ? -26.682 3.111 12.205 1.00 90.50 111 LEU A O 1
ATOM 835 N N . GLN A 1 112 ? -28.592 3.207 11.016 1.00 92.38 112 GLN A N 1
ATOM 836 C CA . GLN A 1 112 ? -27.953 3.544 9.747 1.00 92.38 112 GLN A CA 1
ATOM 837 C C . GLN A 1 112 ? -27.229 4.894 9.822 1.00 92.38 112 GLN A C 1
ATOM 839 O O . GLN A 1 112 ? -26.039 4.964 9.525 1.00 92.38 112 GLN A O 1
ATOM 844 N N . ARG A 1 113 ? -27.907 5.941 10.311 1.00 90.81 113 ARG A N 1
ATOM 845 C CA . ARG A 1 113 ? -27.308 7.276 10.492 1.00 90.81 113 ARG A CA 1
ATOM 846 C C . ARG A 1 113 ? -26.098 7.236 11.427 1.00 90.81 113 ARG A C 1
ATOM 848 O O . ARG A 1 113 ? -25.083 7.866 11.156 1.00 90.81 113 ARG A O 1
ATOM 855 N N . ALA A 1 114 ? -26.189 6.484 12.525 1.00 87.00 114 ALA A N 1
ATOM 856 C CA . ALA A 1 114 ? -25.086 6.343 13.470 1.00 87.00 114 ALA A CA 1
ATOM 857 C C . ALA A 1 114 ? -23.878 5.611 12.860 1.00 87.00 114 ALA A C 1
ATOM 859 O O . ALA A 1 114 ? -22.746 5.958 13.194 1.00 87.00 114 ALA A O 1
ATOM 860 N N . LYS A 1 115 ? -24.103 4.625 11.977 1.00 88.44 115 LYS A N 1
ATOM 861 C CA . LYS A 1 115 ? -23.037 3.929 11.233 1.00 88.44 115 LYS A CA 1
ATOM 862 C C . LYS A 1 115 ? -22.341 4.862 10.245 1.00 88.44 115 LYS A C 1
ATOM 864 O O . LYS A 1 115 ? -21.125 4.977 10.301 1.00 88.44 115 LYS A O 1
ATOM 869 N N . GLU A 1 116 ? -23.102 5.589 9.431 1.00 88.38 116 GLU A N 1
ATOM 870 C CA . GLU A 1 116 ? -22.560 6.557 8.462 1.00 88.38 116 GLU A CA 1
ATOM 871 C C . GLU A 1 116 ? -21.716 7.650 9.137 1.00 88.38 116 GLU A C 1
ATOM 873 O O . GLU A 1 116 ? -20.628 8.004 8.670 1.00 88.38 116 GLU A O 1
ATOM 878 N N . GLU A 1 117 ? -22.193 8.158 10.274 1.00 84.50 117 GLU A N 1
ATOM 879 C CA . GLU A 1 117 ? -21.480 9.175 11.041 1.00 84.50 117 GLU A CA 1
ATOM 880 C C . GLU A 1 117 ? -20.222 8.603 11.714 1.00 84.50 117 GLU A C 1
ATOM 882 O O . GLU A 1 117 ? -19.160 9.234 11.688 1.00 84.50 117 GLU A O 1
ATOM 887 N N . LEU A 1 118 ? -20.312 7.392 12.287 1.00 84.25 118 LEU A N 1
ATOM 888 C CA . LEU A 1 118 ? -19.156 6.698 12.858 1.00 84.25 118 LEU A CA 1
ATOM 889 C C . LEU A 1 118 ? -18.078 6.498 11.791 1.00 84.25 118 LEU A C 1
ATOM 891 O O . LEU A 1 118 ? -16.935 6.883 12.028 1.00 84.25 118 LEU A O 1
ATOM 895 N N . ASP A 1 119 ? -18.442 5.961 10.628 1.00 82.31 119 ASP A N 1
ATOM 896 C CA . ASP A 1 119 ? -17.516 5.708 9.524 1.00 82.31 119 ASP A CA 1
ATOM 897 C C . ASP A 1 119 ? -16.819 7.004 9.091 1.00 82.31 119 ASP A C 1
ATOM 899 O O . ASP A 1 119 ? -15.591 7.059 9.022 1.00 82.31 119 ASP A O 1
ATOM 903 N N . THR A 1 120 ? -17.579 8.090 8.920 1.00 81.50 120 THR A N 1
ATOM 904 C CA . THR A 1 120 ? -17.039 9.401 8.526 1.00 81.50 120 THR A CA 1
ATOM 905 C C . THR A 1 120 ? -16.031 9.960 9.536 1.00 81.50 120 THR A C 1
ATOM 907 O O . THR A 1 120 ? -15.003 10.530 9.154 1.00 81.50 120 THR A O 1
ATOM 910 N N . PHE A 1 121 ? -16.300 9.848 10.839 1.00 79.19 121 PHE A N 1
ATOM 911 C CA . PHE A 1 121 ? -15.380 10.361 11.857 1.00 79.19 121 PHE A CA 1
ATOM 912 C C . PHE A 1 121 ? -14.185 9.448 12.094 1.00 79.19 121 PHE A C 1
ATOM 914 O O . PHE A 1 121 ? -13.081 9.953 12.305 1.00 79.19 121 PHE A O 1
ATOM 921 N N . VAL A 1 122 ? -14.384 8.129 12.066 1.00 81.62 122 VAL A N 1
ATOM 922 C CA . VAL A 1 122 ? -13.299 7.155 12.200 1.00 81.62 122 VAL A CA 1
ATOM 923 C C . VAL A 1 122 ? -12.305 7.360 11.056 1.00 81.62 122 VAL A C 1
ATOM 925 O O . VAL A 1 122 ? -11.099 7.422 11.300 1.00 81.62 122 VAL A O 1
ATOM 928 N N . ASP A 1 123 ? -12.795 7.587 9.839 1.00 78.69 123 ASP A N 1
ATOM 929 C CA . ASP A 1 123 ? -11.977 7.934 8.678 1.00 78.69 123 ASP A CA 1
ATOM 930 C C . ASP A 1 123 ? -11.102 9.179 8.935 1.00 78.69 123 ASP A C 1
ATOM 932 O O . ASP A 1 123 ? -9.872 9.113 8.883 1.00 78.69 123 ASP A O 1
ATOM 936 N N . LYS A 1 124 ? -11.714 10.293 9.358 1.00 79.12 124 LYS A N 1
ATOM 937 C CA . LYS A 1 124 ? -10.998 11.551 9.646 1.00 79.12 124 LYS A CA 1
ATOM 938 C C . LYS A 1 124 ? -10.001 11.447 10.801 1.00 79.12 124 LYS A C 1
ATOM 940 O O . LYS A 1 124 ? -8.938 12.066 10.753 1.00 79.12 124 LYS A O 1
ATOM 945 N N . GLU A 1 125 ? -10.340 10.734 11.874 1.00 78.88 125 GLU A N 1
ATOM 946 C CA . GLU A 1 125 ? -9.440 10.568 13.023 1.00 78.88 125 GLU A CA 1
ATOM 947 C C . GLU A 1 125 ? -8.264 9.642 12.695 1.00 78.88 125 GLU A C 1
ATOM 949 O O . GLU A 1 125 ? -7.146 9.883 13.155 1.00 78.88 125 GLU A O 1
ATOM 954 N N . THR A 1 126 ? -8.480 8.620 11.864 1.00 81.38 126 THR A N 1
ATOM 955 C CA . THR A 1 126 ? -7.402 7.723 11.424 1.00 81.38 126 THR A CA 1
ATOM 956 C C . THR A 1 126 ? -6.457 8.388 10.429 1.00 81.38 126 THR A C 1
ATOM 958 O O . THR A 1 126 ? -5.249 8.170 10.526 1.00 81.38 126 THR A O 1
ATOM 961 N N . ASP A 1 127 ? -6.946 9.288 9.573 1.00 80.31 127 ASP A N 1
ATOM 962 C CA . ASP A 1 127 ? -6.093 10.078 8.674 1.00 80.31 127 ASP A CA 1
ATOM 963 C C . ASP A 1 127 ? -5.090 10.953 9.430 1.00 80.31 127 ASP A C 1
ATOM 965 O O . ASP A 1 127 ? -3.930 11.063 9.039 1.00 80.31 127 ASP A O 1
ATOM 969 N N . LYS A 1 128 ? -5.470 11.507 10.586 1.00 80.00 128 LYS A N 1
ATOM 970 C CA . LYS A 1 128 ? -4.544 12.285 11.432 1.00 80.00 128 LYS A CA 1
ATOM 971 C C . LYS A 1 128 ? -3.380 11.449 11.976 1.00 80.00 128 LYS A C 1
ATOM 973 O O . LYS A 1 128 ? -2.375 12.013 12.408 1.00 80.00 128 LYS A O 1
ATOM 978 N N . LYS A 1 129 ? -3.516 10.120 11.990 1.00 87.50 129 LYS A N 1
ATOM 979 C CA . LYS A 1 129 ? -2.516 9.163 12.487 1.00 87.50 129 LYS A CA 1
ATOM 980 C C . LYS A 1 129 ? -1.598 8.634 11.386 1.00 87.50 129 LYS A C 1
ATOM 982 O O . LYS A 1 129 ? -0.720 7.824 11.677 1.00 87.50 129 LYS A O 1
ATOM 987 N N . ILE A 1 130 ? -1.800 9.040 10.135 1.00 93.12 130 ILE A N 1
ATOM 988 C CA . ILE A 1 130 ? -1.010 8.572 8.998 1.00 93.12 130 ILE A CA 1
ATOM 989 C C . ILE A 1 130 ? -0.526 9.794 8.224 1.00 93.12 130 ILE A C 1
ATOM 991 O O . ILE A 1 130 ? -1.314 10.535 7.646 1.00 93.12 130 ILE A O 1
ATOM 995 N N . ARG A 1 131 ? 0.787 10.026 8.210 1.00 93.31 131 ARG A N 1
ATOM 996 C CA . ARG A 1 131 ? 1.392 11.131 7.448 1.00 93.31 131 ARG A CA 1
ATOM 997 C C . ARG A 1 131 ? 2.205 10.577 6.303 1.00 93.31 131 ARG A C 1
ATOM 999 O O . ARG A 1 131 ? 2.892 9.591 6.505 1.00 93.31 131 ARG A O 1
ATOM 1006 N N . VAL A 1 132 ? 2.177 11.238 5.150 1.00 92.88 132 VAL A N 1
ATOM 1007 C CA . VAL A 1 132 ? 2.922 10.826 3.953 1.00 92.88 132 VAL A CA 1
ATOM 1008 C C . VAL A 1 132 ? 3.974 11.869 3.595 1.00 92.88 132 VAL A C 1
ATOM 1010 O O . VAL A 1 132 ? 3.695 13.066 3.549 1.00 92.88 132 VAL A O 1
ATOM 1013 N N . LEU A 1 133 ? 5.191 11.402 3.338 1.00 94.81 133 LEU A N 1
ATOM 1014 C CA . LEU A 1 133 ? 6.342 12.160 2.883 1.00 94.81 133 LEU A CA 1
ATOM 1015 C C . LEU A 1 133 ? 6.869 11.512 1.603 1.00 94.81 133 LEU A C 1
ATOM 1017 O O . LEU A 1 133 ? 7.404 10.408 1.620 1.00 94.81 133 LEU A O 1
ATOM 1021 N N . PHE A 1 134 ? 6.768 12.231 0.496 1.00 95.31 134 PHE A N 1
ATOM 1022 C CA . PHE A 1 134 ? 7.378 11.813 -0.757 1.00 95.31 134 PHE A CA 1
ATOM 1023 C C . PHE A 1 134 ? 8.807 12.342 -0.863 1.00 95.31 134 PHE A C 1
ATOM 1025 O O . PHE A 1 134 ? 9.064 13.519 -0.591 1.00 95.31 134 PHE A O 1
ATOM 1032 N N . ALA A 1 135 ? 9.735 11.482 -1.275 1.00 94.56 135 ALA A N 1
ATOM 1033 C CA . ALA A 1 135 ? 11.137 11.824 -1.454 1.00 94.56 135 ALA A CA 1
ATOM 1034 C C . ALA A 1 135 ? 11.675 11.221 -2.753 1.00 94.56 135 ALA A C 1
ATOM 1036 O O . ALA A 1 135 ? 11.451 10.059 -3.048 1.00 94.56 135 ALA A O 1
ATOM 1037 N N . LYS A 1 136 ? 12.443 11.994 -3.526 1.00 92.25 136 LYS A N 1
ATOM 1038 C CA . LYS A 1 136 ? 13.115 11.472 -4.731 1.00 92.25 136 LYS A CA 1
ATOM 1039 C C . LYS A 1 136 ? 14.358 10.634 -4.401 1.00 92.25 136 LYS A C 1
ATOM 1041 O O . LYS A 1 136 ? 14.843 9.870 -5.219 1.00 92.25 136 LYS A O 1
ATOM 1046 N N . LYS A 1 137 ? 14.952 10.868 -3.233 1.00 91.44 137 LYS A N 1
ATOM 1047 C CA . LYS A 1 137 ? 16.132 10.164 -2.722 1.00 91.44 137 LYS A CA 1
ATOM 1048 C C . LYS A 1 137 ? 16.266 10.425 -1.227 1.00 91.44 137 LYS A C 1
ATOM 1050 O O . LYS A 1 137 ? 15.746 11.421 -0.726 1.00 91.44 137 LYS A O 1
ATOM 1055 N N . MET A 1 138 ? 17.047 9.599 -0.542 1.00 91.94 138 MET A N 1
ATOM 1056 C CA . MET A 1 138 ? 17.418 9.817 0.859 1.00 91.94 138 MET A CA 1
ATOM 1057 C C . MET A 1 138 ? 18.597 10.793 0.958 1.00 91.94 138 MET A C 1
ATOM 1059 O O . MET A 1 138 ? 19.742 10.409 1.194 1.00 91.94 138 MET A O 1
ATOM 1063 N N . ASP A 1 139 ? 18.332 12.076 0.713 1.00 92.56 139 ASP A N 1
ATOM 1064 C CA . ASP A 1 139 ? 19.308 13.136 0.977 1.00 92.56 139 ASP A CA 1
ATOM 1065 C C . ASP A 1 139 ? 19.434 13.445 2.486 1.00 92.56 139 ASP A C 1
ATOM 1067 O O . ASP A 1 139 ? 18.588 13.020 3.282 1.00 92.56 139 ASP A O 1
ATOM 1071 N N . PRO A 1 140 ? 20.489 14.168 2.918 1.00 92.12 140 PRO A N 1
ATOM 1072 C CA . PRO A 1 140 ? 20.697 14.464 4.335 1.00 92.12 140 PRO A CA 1
ATOM 1073 C C . PRO A 1 140 ? 19.506 15.157 5.011 1.00 92.12 140 PRO A C 1
ATOM 1075 O O . PRO A 1 140 ? 19.238 14.900 6.185 1.00 92.12 140 PRO A O 1
ATOM 1078 N N . ASP A 1 141 ? 18.764 15.995 4.282 1.00 93.38 141 ASP A N 1
ATOM 1079 C CA . ASP A 1 141 ? 17.584 16.682 4.809 1.00 93.38 141 ASP A CA 1
ATOM 1080 C C . ASP A 1 141 ? 16.416 15.715 5.030 1.00 93.38 141 ASP A C 1
ATOM 1082 O O . ASP A 1 141 ? 15.741 15.782 6.059 1.00 93.38 141 ASP A O 1
ATOM 1086 N N . THR A 1 142 ? 16.196 14.781 4.106 1.00 94.38 142 THR A N 1
ATOM 1087 C CA . THR A 1 142 ? 15.184 13.723 4.220 1.00 94.38 142 THR A CA 1
ATOM 1088 C C . THR A 1 142 ? 15.506 12.786 5.377 1.00 94.38 142 THR A C 1
ATOM 1090 O O . THR A 1 142 ? 14.651 12.541 6.228 1.00 94.38 142 THR A O 1
ATOM 1093 N N . ILE A 1 143 ? 16.761 12.345 5.492 1.00 92.56 143 ILE A N 1
ATOM 1094 C CA . ILE A 1 143 ? 17.221 11.514 6.613 1.00 92.56 143 ILE A CA 1
ATOM 1095 C C . ILE A 1 143 ? 17.034 12.256 7.942 1.00 92.56 143 ILE A C 1
ATOM 1097 O O . ILE A 1 143 ? 16.528 11.683 8.907 1.00 92.56 143 ILE A O 1
ATOM 1101 N N . LYS A 1 144 ? 17.376 13.549 7.999 1.00 92.00 144 LYS A N 1
ATOM 1102 C CA . LYS A 1 144 ? 17.173 14.375 9.195 1.00 92.00 144 LYS A CA 1
ATOM 1103 C C . LYS A 1 144 ? 15.692 14.521 9.552 1.00 92.00 144 LYS A C 1
ATOM 1105 O O . LYS A 1 144 ? 15.363 14.480 10.737 1.00 92.00 144 LYS A O 1
ATOM 1110 N N . LYS A 1 145 ? 14.799 14.685 8.570 1.00 93.56 145 LYS A N 1
ATOM 1111 C CA . LYS A 1 145 ? 13.343 14.706 8.803 1.00 93.56 145 LYS A CA 1
ATOM 1112 C C . LYS A 1 145 ? 12.873 13.388 9.416 1.00 93.56 145 LYS A C 1
ATOM 1114 O O . LYS A 1 145 ? 12.225 13.420 10.452 1.00 93.56 145 LYS A O 1
ATOM 1119 N N . ILE A 1 146 ? 13.278 12.258 8.835 1.00 93.25 146 ILE A N 1
ATOM 1120 C CA . ILE A 1 146 ? 12.952 10.907 9.317 1.00 93.25 146 ILE A CA 1
ATOM 1121 C C . ILE A 1 146 ? 13.431 10.697 10.758 1.00 93.25 146 ILE A C 1
ATOM 1123 O O . ILE A 1 146 ? 12.664 10.284 11.621 1.00 93.25 146 ILE A O 1
ATOM 1127 N N . GLN A 1 147 ? 14.688 11.024 11.058 1.00 90.75 147 GLN A N 1
ATOM 1128 C CA . GLN A 1 147 ? 15.248 10.815 12.398 1.00 90.75 147 GLN A CA 1
ATOM 1129 C C . GLN A 1 147 ? 14.497 11.606 13.481 1.00 90.75 147 GLN A C 1
ATOM 1131 O O . GLN A 1 147 ? 14.239 11.083 14.571 1.00 90.75 147 GLN A O 1
ATOM 1136 N N . ASN A 1 148 ? 14.120 12.848 13.171 1.00 91.81 148 ASN A N 1
ATOM 1137 C CA . ASN A 1 148 ? 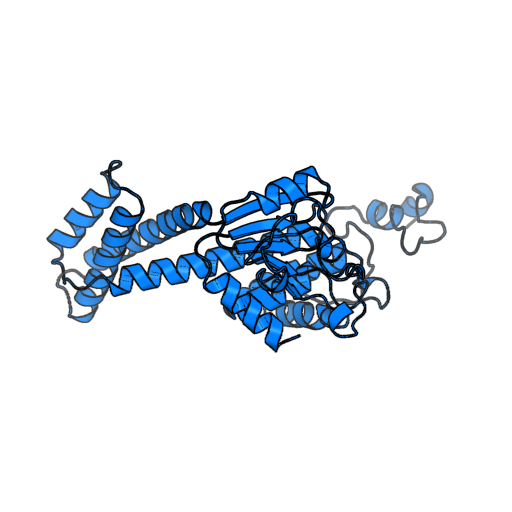13.461 13.752 14.113 1.00 91.81 148 ASN A CA 1
ATOM 1138 C C . ASN A 1 148 ? 11.937 13.587 14.169 1.00 91.81 148 ASN A C 1
ATOM 1140 O O . ASN A 1 148 ? 11.292 14.240 14.987 1.00 91.81 148 ASN A O 1
ATOM 1144 N N . ASP A 1 149 ? 11.353 12.740 13.323 1.00 93.75 149 ASP A N 1
ATOM 1145 C CA . ASP A 1 149 ? 9.908 12.566 13.276 1.00 93.75 149 ASP A CA 1
ATOM 1146 C C . ASP A 1 149 ? 9.384 11.852 14.540 1.00 93.75 149 ASP A C 1
ATOM 1148 O O . ASP A 1 149 ? 9.995 10.874 14.981 1.00 93.75 149 ASP A O 1
ATOM 1152 N N . PRO A 1 150 ? 8.287 12.316 15.166 1.00 92.38 150 PRO A N 1
ATOM 1153 C CA . PRO A 1 150 ? 7.809 11.759 16.431 1.00 92.38 150 PRO A CA 1
ATOM 1154 C C . PRO A 1 150 ? 6.986 10.471 16.289 1.00 92.38 150 PRO A C 1
ATOM 1156 O O . PRO A 1 150 ? 6.618 9.911 17.320 1.00 92.38 150 PRO A O 1
ATOM 1159 N N . SER A 1 151 ? 6.681 10.018 15.067 1.00 93.25 151 SER A N 1
ATOM 1160 C CA . SER A 1 151 ? 5.762 8.891 14.860 1.00 93.25 151 SER A CA 1
ATOM 1161 C C . SER A 1 151 ? 6.251 7.611 15.530 1.00 93.25 151 SER A C 1
ATOM 1163 O O . SER A 1 151 ? 7.451 7.321 15.555 1.00 93.25 151 SER A O 1
ATOM 1165 N N . SER A 1 152 ? 5.304 6.823 16.038 1.00 93.19 152 SER A N 1
ATOM 1166 C CA . SER A 1 152 ? 5.567 5.548 16.709 1.00 93.19 152 SER A CA 1
ATOM 1167 C C . SER A 1 152 ? 6.183 4.493 15.785 1.00 93.19 152 SER A C 1
ATOM 1169 O O . SER A 1 152 ? 6.882 3.602 16.267 1.00 93.19 152 SER A O 1
ATOM 1171 N N . LEU A 1 153 ? 5.946 4.615 14.477 1.00 95.44 153 LEU A N 1
ATOM 1172 C CA . LEU A 1 153 ? 6.563 3.825 13.421 1.00 95.44 153 LEU A CA 1
ATOM 1173 C C . LEU A 1 153 ? 6.900 4.729 12.234 1.00 95.44 153 LEU A C 1
ATOM 1175 O O . LEU A 1 153 ? 6.087 5.554 11.809 1.00 95.44 153 LEU A O 1
ATOM 1179 N N . ILE A 1 154 ? 8.086 4.530 11.667 1.00 96.06 154 ILE A N 1
ATOM 1180 C CA . ILE A 1 154 ? 8.430 5.053 10.346 1.00 96.06 154 ILE A CA 1
ATOM 1181 C C . ILE A 1 154 ? 8.508 3.878 9.392 1.00 96.06 154 ILE A C 1
ATOM 1183 O O . ILE A 1 154 ? 9.303 2.965 9.603 1.00 96.06 154 ILE A O 1
ATOM 1187 N N . TRP A 1 155 ? 7.704 3.915 8.340 1.00 96.44 155 TRP A N 1
ATOM 1188 C CA . TRP A 1 155 ? 7.723 2.906 7.298 1.00 96.44 155 TRP A CA 1
ATOM 1189 C C . TRP A 1 155 ? 8.192 3.563 5.997 1.00 96.44 155 TRP A C 1
ATOM 1191 O O . TRP A 1 155 ? 7.632 4.563 5.550 1.00 96.44 155 TRP A O 1
ATOM 1201 N N . ILE A 1 156 ? 9.303 3.059 5.466 1.00 96.25 156 ILE A N 1
ATOM 1202 C CA . ILE A 1 156 ? 9.940 3.507 4.233 1.00 96.25 156 ILE A CA 1
ATOM 1203 C C . ILE A 1 156 ? 9.667 2.469 3.142 1.00 96.25 156 ILE A C 1
ATOM 1205 O O . ILE A 1 156 ? 9.931 1.283 3.358 1.00 96.25 156 ILE A O 1
ATOM 1209 N N . TRP A 1 157 ? 9.192 2.912 1.976 1.00 92.38 157 TRP A N 1
ATOM 1210 C CA . TRP A 1 157 ? 8.991 2.052 0.805 1.00 92.38 157 TRP A CA 1
ATOM 1211 C C . TRP A 1 157 ? 9.758 2.533 -0.407 1.00 92.38 157 TRP A C 1
ATOM 1213 O O . TRP A 1 157 ? 9.857 3.746 -0.623 1.00 92.38 157 TRP A O 1
ATOM 1223 N N . ASP A 1 158 ? 10.219 1.566 -1.201 1.00 94.25 158 ASP A N 1
ATOM 1224 C CA . ASP A 1 158 ? 10.886 1.789 -2.491 1.00 94.25 158 ASP A CA 1
ATOM 1225 C C . ASP A 1 158 ? 12.102 2.739 -2.394 1.00 94.25 158 ASP A C 1
ATOM 1227 O O . ASP A 1 158 ? 12.515 3.438 -3.314 1.00 94.25 158 ASP A O 1
ATOM 1231 N N . LEU A 1 159 ? 12.651 2.819 -1.183 1.00 92.44 159 LEU A N 1
ATOM 1232 C CA . LEU A 1 159 ? 13.798 3.606 -0.777 1.00 92.44 159 LEU A CA 1
ATOM 1233 C C . LEU A 1 159 ? 14.355 2.996 0.509 1.00 92.44 159 LEU A C 1
ATOM 1235 O O . LEU A 1 159 ? 13.679 2.288 1.254 1.00 92.44 159 LEU A O 1
ATOM 1239 N N . GLY A 1 160 ? 15.560 3.427 0.867 1.00 91.25 160 GLY A N 1
ATOM 1240 C CA . GLY A 1 160 ? 16.087 3.271 2.219 1.00 91.25 160 GLY A CA 1
ATOM 1241 C C . GLY A 1 160 ? 17.048 2.103 2.398 1.00 91.25 160 GLY A C 1
ATOM 1242 O O . GLY A 1 160 ? 17.961 2.265 3.207 1.00 91.25 160 GLY A O 1
ATOM 1243 N N . SER A 1 161 ? 16.955 1.011 1.627 1.00 92.62 161 SER A N 1
ATOM 1244 C CA . SER A 1 161 ? 17.894 -0.119 1.751 1.00 92.62 161 SER A CA 1
ATOM 1245 C C . SER A 1 161 ? 19.344 0.324 1.545 1.00 92.62 161 SER A C 1
ATOM 1247 O O . SER A 1 161 ? 20.215 0.003 2.353 1.00 92.62 161 SER A O 1
ATOM 1249 N N . GLY A 1 162 ? 19.604 1.177 0.550 1.00 91.75 162 GLY A N 1
ATOM 1250 C CA . GLY A 1 162 ? 20.930 1.764 0.298 1.00 91.75 162 GLY A CA 1
ATOM 1251 C C . GLY A 1 162 ? 21.404 2.810 1.326 1.00 91.75 162 GLY A C 1
ATOM 1252 O O . GLY A 1 162 ? 22.508 3.342 1.201 1.00 91.75 162 GLY A O 1
ATOM 1253 N N . TYR A 1 163 ? 20.582 3.138 2.327 1.00 90.62 163 TYR A N 1
ATOM 1254 C CA . TYR A 1 163 ? 20.834 4.193 3.317 1.00 90.62 163 TYR A CA 1
ATOM 1255 C C . TYR A 1 163 ? 20.645 3.711 4.760 1.00 90.62 163 TYR A C 1
ATOM 1257 O O . TYR A 1 163 ? 20.679 4.524 5.686 1.00 90.62 163 TYR A O 1
ATOM 1265 N N . LYS A 1 164 ? 20.444 2.407 4.968 1.00 88.00 164 LYS A N 1
ATOM 1266 C CA . LYS A 1 164 ? 20.101 1.799 6.257 1.00 88.00 164 LYS A CA 1
ATOM 1267 C C . LYS A 1 164 ? 21.077 2.185 7.374 1.00 88.00 164 LYS A C 1
ATOM 1269 O O . LYS A 1 164 ? 20.654 2.596 8.453 1.00 88.00 164 LYS A O 1
ATOM 1274 N N . SER A 1 165 ? 22.378 2.172 7.091 1.00 85.50 165 SER A N 1
ATOM 1275 C CA . SER A 1 165 ? 23.470 2.599 7.983 1.00 85.50 165 SER A CA 1
ATOM 1276 C C . SER A 1 165 ? 23.492 4.110 8.294 1.00 85.50 165 SER A C 1
ATOM 1278 O O . SER A 1 165 ? 24.330 4.595 9.057 1.00 85.50 165 SER A O 1
ATOM 1280 N N . GLN A 1 166 ? 22.593 4.910 7.732 1.00 87.38 166 GLN A N 1
ATOM 1281 C CA . GLN A 1 166 ? 22.485 6.338 8.045 1.00 87.38 166 GLN A CA 1
ATOM 1282 C C . GLN A 1 166 ? 21.368 6.630 9.052 1.00 87.38 166 GLN A C 1
ATOM 1284 O O . GLN A 1 166 ? 21.310 7.735 9.597 1.00 87.38 166 GLN A O 1
ATOM 1289 N N . PHE A 1 167 ? 20.507 5.654 9.352 1.00 85.44 167 PHE A N 1
ATOM 1290 C CA . PHE A 1 167 ? 19.432 5.811 10.324 1.00 85.44 167 PHE A CA 1
ATOM 1291 C C . PHE A 1 167 ? 19.887 5.424 11.739 1.00 85.44 167 PHE A C 1
ATOM 1293 O O . PHE A 1 167 ? 20.405 4.340 11.982 1.00 85.44 167 PHE A O 1
ATOM 1300 N N . CYS A 1 168 ? 19.645 6.324 12.695 1.00 83.12 168 CYS A N 1
ATOM 1301 C CA . CYS A 1 168 ? 19.757 6.080 14.137 1.00 83.12 168 CYS A CA 1
ATOM 1302 C C . CYS A 1 168 ? 18.361 6.236 14.772 1.00 83.12 168 CYS A C 1
ATOM 1304 O O . CYS A 1 168 ? 18.140 7.119 15.603 1.00 83.12 168 CYS A O 1
ATOM 1306 N N . LYS A 1 169 ? 17.385 5.451 14.298 1.00 83.12 169 LYS A N 1
ATOM 1307 C CA . LYS A 1 169 ? 15.964 5.576 14.652 1.00 83.12 169 LYS A CA 1
ATOM 1308 C C . LYS A 1 169 ? 15.394 4.213 15.026 1.00 83.12 169 LYS A C 1
ATOM 1310 O O . LYS A 1 169 ? 15.636 3.234 14.330 1.00 83.12 169 LYS A O 1
ATOM 1315 N N . ASP A 1 170 ? 14.683 4.167 16.146 1.00 85.94 170 ASP A N 1
ATOM 1316 C CA . ASP A 1 170 ? 13.969 2.968 16.584 1.00 85.94 170 ASP A CA 1
ATOM 1317 C C . ASP A 1 170 ? 12.625 2.848 15.854 1.00 85.94 170 ASP A C 1
ATOM 1319 O O . ASP A 1 170 ? 12.073 3.869 15.438 1.00 85.94 170 ASP A O 1
ATOM 1323 N N . LYS A 1 171 ? 12.112 1.620 15.724 1.00 88.69 171 LYS A N 1
ATOM 1324 C CA . LYS A 1 171 ? 10.856 1.298 15.026 1.00 88.69 171 LYS A CA 1
ATOM 1325 C C . LYS A 1 171 ? 10.815 1.882 13.613 1.00 88.69 171 LYS A C 1
ATOM 1327 O O . LYS A 1 171 ? 9.946 2.684 13.266 1.00 88.69 171 LYS A O 1
ATOM 1332 N N . LEU A 1 172 ? 11.794 1.478 12.810 1.00 93.69 172 LEU A N 1
ATOM 1333 C CA . LEU A 1 172 ? 11.882 1.822 11.397 1.00 93.69 172 LEU A CA 1
ATOM 1334 C C . LEU A 1 172 ? 11.733 0.544 10.567 1.00 93.69 172 LEU A C 1
ATOM 1336 O O . LEU A 1 172 ? 12.483 -0.410 10.757 1.00 93.69 172 LEU A O 1
ATOM 1340 N N . LEU A 1 173 ? 10.753 0.523 9.671 1.00 96.00 173 LEU A N 1
ATOM 1341 C CA . LEU A 1 173 ? 10.484 -0.579 8.754 1.00 96.00 173 LEU A CA 1
ATOM 1342 C C . LEU A 1 173 ? 10.838 -0.142 7.331 1.00 96.00 173 LEU A C 1
ATOM 1344 O O . LEU A 1 173 ? 10.408 0.920 6.893 1.00 96.00 173 LEU A O 1
ATOM 1348 N N . ILE A 1 174 ? 11.608 -0.956 6.617 1.00 96.38 174 ILE A N 1
ATOM 1349 C CA . ILE A 1 174 ? 11.968 -0.745 5.212 1.00 96.38 174 ILE A CA 1
ATOM 1350 C C . ILE A 1 174 ? 11.385 -1.889 4.388 1.00 96.38 174 ILE A C 1
ATOM 1352 O O . ILE A 1 174 ? 11.592 -3.057 4.711 1.00 96.38 174 ILE A O 1
ATOM 1356 N N . THR A 1 175 ? 10.679 -1.555 3.319 1.00 97.31 175 THR A N 1
ATOM 1357 C CA . THR A 1 175 ? 10.203 -2.496 2.297 1.00 97.31 175 THR A CA 1
ATOM 1358 C C . THR A 1 175 ? 10.649 -1.966 0.946 1.00 97.31 175 THR A C 1
ATOM 1360 O O . THR A 1 175 ? 10.089 -1.003 0.429 1.00 97.31 175 THR A O 1
ATOM 1363 N N . ASP A 1 176 ? 11.717 -2.544 0.424 1.00 97.19 176 ASP A N 1
ATOM 1364 C CA . ASP A 1 176 ? 12.484 -1.996 -0.693 1.00 97.19 176 ASP A CA 1
ATOM 1365 C C . ASP A 1 176 ? 13.049 -3.160 -1.520 1.00 97.19 176 ASP A C 1
ATOM 1367 O O . ASP A 1 176 ? 13.015 -4.312 -1.089 1.00 97.19 176 ASP A O 1
ATOM 1371 N N . HIS A 1 177 ? 13.557 -2.873 -2.707 1.00 96.38 177 HIS A N 1
ATOM 1372 C CA . HIS A 1 177 ? 14.149 -3.840 -3.628 1.00 96.38 177 HIS A CA 1
ATOM 1373 C C . HIS A 1 177 ? 15.521 -3.402 -4.153 1.00 96.38 177 HIS A C 1
ATOM 1375 O O . HIS A 1 177 ? 16.246 -4.200 -4.748 1.00 96.38 177 HIS A O 1
ATOM 1381 N N . HIS A 1 178 ? 15.921 -2.158 -3.879 1.00 95.50 178 HIS A N 1
ATOM 1382 C CA . HIS A 1 178 ? 17.238 -1.641 -4.218 1.00 95.50 178 HIS A CA 1
ATOM 1383 C C . HIS A 1 178 ? 18.355 -2.394 -3.490 1.00 95.50 178 HIS A C 1
ATOM 1385 O O . HIS A 1 178 ? 18.155 -2.959 -2.415 1.00 95.50 178 HIS A O 1
ATOM 1391 N N . ILE A 1 179 ? 19.569 -2.341 -4.045 1.00 94.50 179 ILE A N 1
ATOM 1392 C CA . ILE A 1 179 ? 20.758 -2.946 -3.432 1.00 94.50 179 ILE A CA 1
ATOM 1393 C C . ILE A 1 179 ? 20.925 -2.412 -1.994 1.00 94.50 179 ILE A C 1
ATOM 1395 O O . ILE A 1 179 ? 21.136 -1.204 -1.820 1.00 94.50 179 ILE A O 1
ATOM 1399 N N . PRO A 1 180 ? 20.863 -3.281 -0.965 1.00 91.75 180 PRO A N 1
ATOM 1400 C CA . PRO A 1 180 ? 21.069 -2.867 0.414 1.00 91.75 180 PRO A CA 1
ATOM 1401 C C . PRO A 1 180 ? 22.472 -2.324 0.632 1.00 91.75 180 PRO A C 1
ATOM 1403 O O . PRO A 1 180 ? 23.439 -2.768 0.003 1.00 91.75 180 PRO A O 1
ATOM 1406 N N . ASP A 1 181 ? 22.610 -1.375 1.555 1.00 87.00 181 ASP A N 1
ATOM 1407 C CA . ASP A 1 181 ? 23.942 -0.951 1.935 1.00 87.00 181 ASP A CA 1
ATOM 1408 C C . ASP A 1 181 ? 24.713 -2.102 2.595 1.00 87.00 181 ASP A C 1
ATOM 1410 O O . ASP A 1 181 ? 24.251 -2.833 3.465 1.00 87.00 181 ASP A O 1
ATOM 1414 N N . THR A 1 182 ? 25.946 -2.290 2.138 1.00 73.25 182 THR A N 1
ATOM 1415 C CA . THR A 1 182 ? 26.873 -3.278 2.707 1.00 73.25 182 THR A CA 1
ATOM 1416 C C . THR A 1 182 ? 27.736 -2.662 3.801 1.00 73.25 182 THR A C 1
ATOM 1418 O O . THR A 1 182 ? 28.602 -3.316 4.381 1.00 73.25 182 THR A O 1
ATOM 1421 N N . ASN A 1 183 ? 27.496 -1.384 4.104 1.00 63.16 183 ASN A N 1
ATOM 1422 C CA . ASN A 1 183 ? 28.275 -0.567 5.018 1.00 63.16 183 ASN A CA 1
ATOM 1423 C C . ASN A 1 183 ? 28.089 -0.933 6.495 1.00 63.16 183 ASN A C 1
ATOM 1425 O O . ASN A 1 183 ? 28.465 -0.132 7.337 1.00 63.16 183 ASN A O 1
ATOM 1429 N N . GLY A 1 184 ? 27.596 -2.119 6.846 1.00 58.69 184 GLY A N 1
ATOM 1430 C CA . GLY A 1 184 ? 27.489 -2.541 8.241 1.00 58.69 184 GLY A CA 1
ATOM 1431 C C . GLY A 1 184 ? 26.786 -1.499 9.126 1.00 58.69 184 GLY A C 1
ATOM 1432 O O . GLY A 1 184 ? 25.843 -0.830 8.715 1.00 58.69 184 GLY A O 1
ATOM 1433 N N . HIS A 1 185 ? 27.246 -1.375 10.370 1.00 51.97 185 HIS A N 1
ATOM 1434 C CA . HIS A 1 185 ? 26.623 -0.541 11.402 1.00 51.97 185 HIS A CA 1
ATOM 1435 C C . HIS A 1 185 ? 26.586 0.960 11.073 1.00 51.97 185 HIS A C 1
ATOM 1437 O O . HIS A 1 185 ? 27.421 1.442 10.302 1.00 51.97 185 HIS A O 1
ATOM 1443 N N . PRO A 1 186 ? 25.674 1.727 11.707 1.00 51.97 186 PRO A N 1
ATOM 1444 C CA . PRO A 1 186 ? 25.483 3.116 11.350 1.00 51.97 186 PRO A CA 1
ATOM 1445 C C . PRO A 1 186 ? 26.747 3.972 11.489 1.00 51.97 186 PRO A C 1
ATOM 1447 O O . PRO A 1 186 ? 27.339 4.038 12.564 1.00 51.97 186 PRO A O 1
ATOM 1450 N N . LYS A 1 187 ? 27.149 4.667 10.415 1.00 47.66 187 LYS A N 1
ATOM 1451 C CA . LYS A 1 187 ? 28.326 5.567 10.393 1.00 47.66 187 LYS A CA 1
ATOM 1452 C C . LYS A 1 187 ? 27.969 7.037 10.655 1.00 47.66 187 LYS A C 1
ATOM 1454 O O . LYS A 1 187 ? 28.810 7.921 10.494 1.00 47.66 187 LYS A O 1
ATOM 1459 N N . SER A 1 188 ? 26.722 7.322 11.034 1.00 49.25 188 SER A N 1
ATOM 1460 C CA . SER A 1 188 ? 26.253 8.690 11.272 1.00 49.25 188 SER A CA 1
ATOM 1461 C C . SER A 1 188 ? 26.983 9.340 12.455 1.00 49.25 188 SER A C 1
ATOM 1463 O O . SER A 1 188 ? 26.947 8.831 13.575 1.00 49.25 188 SER A O 1
ATOM 1465 N N . GLN A 1 189 ? 27.577 10.520 12.229 1.00 45.75 189 GLN A N 1
ATOM 1466 C CA . GLN A 1 189 ? 28.189 11.370 13.267 1.00 45.75 189 GLN A CA 1
ATOM 1467 C C . GLN A 1 189 ? 27.203 11.777 14.385 1.00 45.75 189 GLN A C 1
ATOM 1469 O O . GLN A 1 189 ? 27.634 12.169 15.469 1.00 45.75 189 GLN A O 1
ATOM 1474 N N . SER A 1 190 ? 25.888 11.649 14.156 1.00 49.66 190 SER A N 1
ATOM 1475 C CA . SER A 1 190 ? 24.841 11.875 15.165 1.00 49.66 190 SER A CA 1
ATOM 1476 C C . SER A 1 190 ? 24.712 10.733 16.179 1.00 49.66 190 SER A C 1
ATOM 1478 O O . SER A 1 190 ? 24.108 10.927 17.230 1.00 49.66 190 SER A O 1
ATOM 1480 N N . CYS A 1 191 ? 25.261 9.552 15.890 1.00 52.09 191 CYS A N 1
ATOM 1481 C CA . CYS A 1 191 ? 25.374 8.444 16.834 1.00 52.09 191 CYS A CA 1
ATOM 1482 C C . CYS A 1 191 ? 26.681 8.585 17.653 1.00 52.09 191 CYS A C 1
ATOM 1484 O O . CYS A 1 191 ? 27.423 7.631 17.873 1.00 52.09 191 CYS A O 1
ATOM 1486 N N . THR A 1 192 ? 27.008 9.805 18.082 1.00 45.53 192 THR A N 1
ATOM 1487 C CA . THR A 1 192 ? 28.056 10.065 19.070 1.00 45.53 192 THR A CA 1
ATOM 1488 C C . THR A 1 192 ? 27.403 10.033 20.450 1.00 45.53 192 THR A C 1
ATOM 1490 O O . THR A 1 192 ? 26.443 10.753 20.691 1.00 45.53 192 THR A O 1
ATOM 1493 N N . GLN A 1 193 ? 27.932 9.191 21.346 1.00 45.28 193 GLN A N 1
ATOM 1494 C CA . GLN A 1 193 ? 27.546 9.020 22.760 1.00 45.28 193 GLN A CA 1
ATOM 1495 C C . GLN A 1 193 ? 26.575 7.851 23.063 1.00 45.28 193 GLN A C 1
ATOM 1497 O O . GLN A 1 193 ? 25.358 7.982 23.116 1.00 45.28 193 GLN A O 1
ATOM 1502 N N . THR A 1 194 ? 27.178 6.683 23.321 1.00 42.69 194 THR A N 1
ATOM 1503 C CA . THR A 1 194 ? 26.759 5.633 24.284 1.00 42.69 194 THR A CA 1
ATOM 1504 C C . THR A 1 194 ? 25.383 4.953 24.142 1.00 42.69 194 THR A C 1
ATOM 1506 O O . THR A 1 194 ? 25.129 3.985 24.856 1.00 42.69 194 THR A O 1
ATOM 1509 N N . LYS A 1 195 ? 24.509 5.330 23.201 1.00 45.47 195 LYS A N 1
ATOM 1510 C CA . LYS A 1 195 ? 23.412 4.443 22.774 1.00 45.47 195 LYS A CA 1
ATOM 1511 C C . LYS A 1 195 ? 24.017 3.323 21.934 1.00 45.47 195 LYS A C 1
ATOM 1513 O O . LYS A 1 195 ? 24.459 3.566 20.814 1.00 45.47 195 LYS A O 1
ATOM 1518 N N . LEU A 1 196 ? 24.097 2.116 22.500 1.00 48.25 196 LEU A N 1
ATOM 1519 C CA . LEU A 1 196 ? 24.488 0.923 21.753 1.00 48.25 196 LEU A CA 1
ATOM 1520 C C . LEU A 1 196 ? 23.628 0.864 20.490 1.00 48.25 196 LEU A C 1
ATOM 1522 O O . LEU A 1 196 ? 22.419 0.757 20.584 1.00 48.25 196 LEU A O 1
ATOM 1526 N N . TRP A 1 197 ? 24.232 0.907 19.311 1.00 47.94 197 TRP A N 1
ATOM 1527 C CA . TRP A 1 197 ? 23.532 0.783 18.027 1.00 47.94 197 TRP A CA 1
ATOM 1528 C C . TRP A 1 197 ? 22.657 -0.486 17.930 1.00 47.94 197 TRP A C 1
ATOM 1530 O O . TRP A 1 197 ? 21.727 -0.523 17.134 1.00 47.94 197 TRP A O 1
ATOM 1540 N N . PHE A 1 198 ? 22.900 -1.488 18.786 1.00 47.31 198 PHE A N 1
ATOM 1541 C CA . PHE A 1 198 ? 22.037 -2.653 19.014 1.00 47.31 198 PHE A CA 1
ATOM 1542 C C . PHE A 1 198 ? 20.636 -2.321 19.565 1.00 47.31 198 PHE A C 1
ATOM 1544 O O . PHE A 1 198 ? 19.789 -3.205 19.611 1.00 47.31 198 PHE A O 1
ATOM 1551 N N . THR A 1 199 ? 20.379 -1.092 20.024 1.00 53.53 199 THR A N 1
ATOM 1552 C CA . THR A 1 199 ? 19.089 -0.701 20.617 1.00 53.53 199 THR A CA 1
ATOM 1553 C C . THR A 1 199 ? 18.076 -0.174 19.605 1.00 53.53 199 THR A C 1
ATOM 1555 O O . THR A 1 199 ? 16.961 0.135 20.005 1.00 53.53 199 THR A O 1
ATOM 1558 N N . PHE A 1 200 ? 18.446 -0.003 18.333 1.00 67.00 200 PHE A N 1
ATOM 1559 C CA . PHE A 1 200 ? 17.517 0.472 17.306 1.00 67.00 200 PHE A CA 1
ATOM 1560 C C . PHE A 1 200 ? 16.891 -0.713 16.573 1.00 67.00 200 PHE A C 1
ATOM 1562 O O . PHE A 1 200 ? 17.599 -1.487 15.929 1.00 67.00 200 PHE A O 1
ATOM 1569 N N . ASN A 1 201 ? 15.568 -0.842 16.650 1.00 80.44 201 ASN A N 1
ATOM 1570 C CA . ASN A 1 201 ? 14.830 -1.844 15.898 1.00 80.44 201 ASN A CA 1
ATOM 1571 C C . ASN A 1 201 ? 14.563 -1.338 14.471 1.00 80.44 201 ASN A C 1
ATOM 1573 O O . ASN A 1 201 ? 13.558 -0.670 14.211 1.00 80.44 201 ASN A O 1
ATOM 1577 N N . ILE A 1 202 ? 15.497 -1.633 13.562 1.00 87.31 202 ILE A N 1
ATOM 1578 C CA . ILE A 1 202 ? 15.339 -1.419 12.120 1.00 87.31 202 ILE A CA 1
ATOM 1579 C C . ILE A 1 202 ? 15.035 -2.766 11.464 1.00 87.31 202 ILE A C 1
ATOM 1581 O O . ILE A 1 202 ? 15.914 -3.623 11.360 1.00 87.31 202 ILE A O 1
ATOM 1585 N N . SER A 1 203 ? 13.798 -2.934 11.005 1.00 91.50 203 SER A N 1
ATOM 1586 C CA . SER A 1 203 ? 13.359 -4.099 10.236 1.00 91.50 203 SER A CA 1
ATOM 1587 C C . SER A 1 203 ? 13.412 -3.789 8.745 1.00 91.50 203 SER A C 1
ATOM 1589 O O . SER A 1 203 ? 13.062 -2.693 8.319 1.00 91.50 203 SER A O 1
ATOM 1591 N N . GLU A 1 204 ? 13.852 -4.748 7.941 1.00 94.12 204 GLU A N 1
ATOM 1592 C CA . GLU A 1 204 ? 13.936 -4.599 6.490 1.00 94.12 204 GLU A CA 1
ATOM 1593 C C . GLU A 1 204 ? 13.447 -5.874 5.820 1.00 94.12 204 GLU A C 1
ATOM 1595 O O . GLU A 1 204 ? 13.927 -6.966 6.129 1.00 94.12 204 GLU A O 1
ATOM 1600 N N . ILE A 1 205 ? 12.534 -5.713 4.871 1.00 96.44 205 ILE A N 1
ATOM 1601 C CA . ILE A 1 205 ? 12.132 -6.757 3.944 1.00 96.44 205 ILE A CA 1
ATOM 1602 C C . ILE A 1 205 ? 12.593 -6.290 2.573 1.00 96.44 205 ILE A C 1
ATOM 1604 O O . ILE A 1 205 ? 12.048 -5.346 2.011 1.00 96.44 205 ILE A O 1
ATOM 1608 N N . ASN A 1 206 ? 13.623 -6.952 2.063 1.00 96.94 206 ASN A N 1
ATOM 1609 C CA . ASN A 1 206 ? 14.152 -6.697 0.735 1.00 96.94 206 ASN A CA 1
ATOM 1610 C C . ASN A 1 206 ? 14.387 -8.038 0.028 1.00 96.94 206 ASN A C 1
ATOM 1612 O O . ASN A 1 206 ? 15.066 -8.886 0.614 1.00 96.94 206 ASN A O 1
ATOM 1616 N N . PRO A 1 207 ? 13.840 -8.278 -1.180 1.00 96.50 207 PRO A N 1
ATOM 1617 C CA . PRO A 1 207 ? 13.985 -9.538 -1.911 1.00 96.50 207 PRO A CA 1
ATOM 1618 C C . PRO A 1 207 ? 15.437 -10.012 -2.044 1.00 96.50 207 PRO A C 1
ATOM 1620 O O . PRO A 1 207 ? 15.701 -11.207 -1.884 1.00 96.50 207 PRO A O 1
ATOM 1623 N N . ILE A 1 208 ? 16.383 -9.081 -2.206 1.00 96.19 208 ILE A N 1
ATOM 1624 C CA . ILE A 1 208 ? 17.820 -9.369 -2.317 1.00 96.19 208 ILE A CA 1
ATOM 1625 C C . ILE A 1 208 ? 18.344 -10.078 -1.060 1.00 96.19 208 ILE A C 1
ATOM 1627 O O . ILE A 1 208 ? 19.126 -11.026 -1.161 1.00 96.19 208 ILE A O 1
ATOM 1631 N N . ASN A 1 209 ? 17.848 -9.717 0.130 1.00 94.62 209 ASN A N 1
ATOM 1632 C CA . ASN A 1 209 ? 18.225 -10.365 1.395 1.00 94.62 209 ASN A CA 1
ATOM 1633 C C . ASN A 1 209 ? 17.767 -11.835 1.486 1.00 94.62 209 ASN A C 1
ATOM 1635 O O . ASN A 1 209 ? 18.183 -12.554 2.396 1.00 94.62 209 ASN A O 1
ATOM 1639 N N . TYR A 1 210 ? 16.921 -12.291 0.560 1.00 95.38 210 TYR A N 1
ATOM 1640 C CA . TYR A 1 210 ? 16.401 -13.658 0.496 1.00 95.38 210 TYR A CA 1
ATOM 1641 C C . TYR A 1 210 ? 16.833 -14.408 -0.771 1.00 95.38 210 TYR A C 1
ATOM 1643 O O . TYR A 1 210 ? 16.307 -15.486 -1.039 1.00 95.38 210 TYR A O 1
ATOM 1651 N N . GLY A 1 211 ? 17.799 -13.870 -1.524 1.00 95.88 211 GLY A N 1
ATOM 1652 C CA . GLY A 1 211 ? 18.344 -14.511 -2.723 1.00 95.88 211 GLY A CA 1
ATOM 1653 C C . GLY A 1 211 ? 17.499 -14.336 -3.985 1.00 95.88 211 GLY A C 1
ATOM 1654 O O . GLY A 1 211 ? 17.678 -15.112 -4.919 1.00 95.88 211 GLY A O 1
ATOM 1655 N N . LEU A 1 212 ? 16.595 -13.353 -4.004 1.00 95.62 212 LEU A N 1
ATOM 1656 C CA . LEU A 1 212 ? 15.831 -12.958 -5.190 1.00 95.62 212 LEU A CA 1
ATOM 1657 C C . LEU A 1 212 ? 16.489 -11.760 -5.886 1.00 95.62 212 LEU A C 1
ATOM 1659 O O . LEU A 1 212 ? 17.184 -10.966 -5.250 1.00 95.62 212 LEU A O 1
ATOM 1663 N N . GLU A 1 213 ? 16.228 -11.603 -7.179 1.00 95.00 213 GLU A N 1
ATOM 1664 C CA . GLU A 1 213 ? 16.683 -10.459 -7.968 1.00 95.00 213 GLU A CA 1
ATOM 1665 C C . GLU A 1 213 ? 15.760 -9.246 -7.772 1.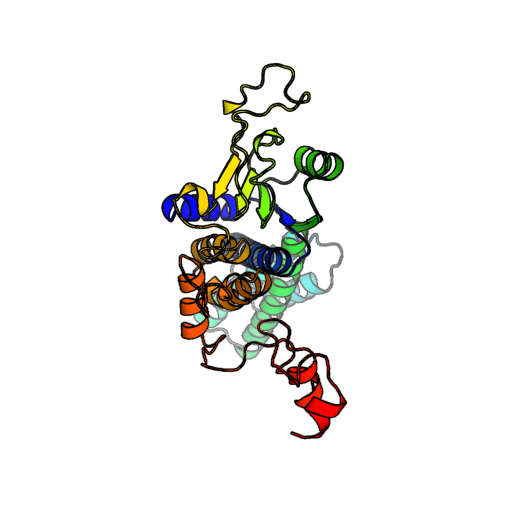00 95.00 213 GLU A C 1
ATOM 1667 O O . GLU A 1 213 ? 14.607 -9.240 -8.207 1.00 95.00 213 GLU A O 1
ATOM 1672 N N . GLY A 1 214 ? 16.274 -8.183 -7.145 1.00 92.94 214 GLY A N 1
ATOM 1673 C CA . GLY A 1 214 ? 15.505 -6.962 -6.877 1.00 92.94 214 GLY A CA 1
ATOM 1674 C C . GLY A 1 214 ? 15.016 -6.251 -8.142 1.00 92.94 214 GLY A C 1
ATOM 1675 O O . GLY A 1 214 ? 14.011 -5.552 -8.097 1.00 92.94 214 GLY A O 1
ATOM 1676 N N . SER A 1 215 ? 15.677 -6.463 -9.282 1.00 94.94 215 SER A N 1
ATOM 1677 C CA . SER A 1 215 ? 15.326 -5.811 -10.551 1.00 94.94 215 SER A CA 1
ATOM 1678 C C . SER A 1 215 ? 14.177 -6.488 -11.319 1.00 94.94 215 SER A C 1
ATOM 1680 O O . SER A 1 215 ? 13.685 -5.922 -12.291 1.00 94.94 215 SER A O 1
ATOM 1682 N N . THR A 1 216 ? 13.795 -7.726 -10.976 1.00 96.44 216 THR A N 1
ATOM 1683 C CA . THR A 1 216 ? 12.837 -8.523 -11.782 1.00 96.44 216 THR A CA 1
ATOM 1684 C C . THR A 1 216 ? 11.895 -9.416 -10.973 1.00 96.44 216 THR A C 1
ATOM 1686 O O . THR A 1 216 ? 10.847 -9.836 -11.474 1.00 96.44 216 THR A O 1
ATOM 1689 N N . GLU A 1 217 ? 12.251 -9.765 -9.738 1.00 97.38 217 GLU A N 1
ATOM 1690 C CA . GLU A 1 217 ? 11.529 -10.761 -8.945 1.00 97.38 217 GLU A CA 1
ATOM 1691 C C . GLU A 1 217 ? 10.722 -10.162 -7.794 1.00 97.38 217 GLU A C 1
ATOM 1693 O O . GLU A 1 217 ? 9.934 -10.886 -7.186 1.00 97.38 217 GLU A O 1
ATOM 1698 N N . GLY A 1 218 ? 10.861 -8.869 -7.502 1.00 96.69 218 GLY A N 1
ATOM 1699 C CA . GLY A 1 218 ? 10.100 -8.198 -6.454 1.00 96.69 218 GLY A CA 1
ATOM 1700 C C . GLY A 1 218 ? 10.387 -6.706 -6.390 1.00 96.69 218 GLY A C 1
ATOM 1701 O O . GLY A 1 218 ? 11.478 -6.333 -5.978 1.00 96.69 218 GLY A O 1
ATOM 1702 N N . CYS A 1 219 ? 9.407 -5.873 -6.736 1.00 97.94 219 CYS A N 1
ATOM 1703 C CA . CYS A 1 219 ? 9.488 -4.417 -6.580 1.00 97.94 219 CYS A CA 1
ATOM 1704 C C . CYS A 1 219 ? 9.079 -3.963 -5.166 1.00 97.94 219 CYS A C 1
ATOM 1706 O O . CYS A 1 219 ? 8.547 -4.753 -4.369 1.00 97.94 219 CYS A O 1
ATOM 1708 N N . GLY A 1 220 ? 9.287 -2.684 -4.852 1.00 97.56 220 GLY A N 1
ATOM 1709 C CA . GLY A 1 220 ? 8.862 -2.060 -3.602 1.00 97.56 220 GLY A CA 1
ATOM 1710 C C . GLY A 1 220 ? 7.369 -2.259 -3.327 1.00 97.56 220 GLY A C 1
ATOM 1711 O O . GLY A 1 220 ? 7.000 -2.708 -2.235 1.00 97.56 220 GLY A O 1
ATOM 1712 N N . ALA A 1 221 ? 6.499 -2.041 -4.317 1.00 98.50 221 ALA A N 1
ATOM 1713 C CA . ALA A 1 221 ? 5.050 -2.180 -4.155 1.00 98.50 221 ALA A CA 1
ATOM 1714 C C . ALA A 1 221 ? 4.636 -3.624 -3.865 1.00 98.50 221 ALA A C 1
ATOM 1716 O O . ALA A 1 221 ? 3.786 -3.854 -3.003 1.00 98.50 221 ALA A O 1
ATOM 1717 N N . THR A 1 222 ? 5.274 -4.609 -4.497 1.00 98.62 222 THR A N 1
ATOM 1718 C CA . THR A 1 222 ? 5.026 -6.030 -4.220 1.00 98.62 222 THR A CA 1
ATOM 1719 C C . THR A 1 222 ? 5.387 -6.387 -2.786 1.00 98.62 222 THR A C 1
ATOM 1721 O O . THR A 1 222 ? 4.584 -6.998 -2.082 1.00 98.62 222 THR A O 1
ATOM 1724 N N . VAL A 1 223 ? 6.564 -5.984 -2.306 1.00 98.31 223 VAL A N 1
ATOM 1725 C CA . VAL A 1 223 ? 6.973 -6.261 -0.920 1.00 98.31 223 VAL A CA 1
ATOM 1726 C C . VAL A 1 223 ? 6.022 -5.585 0.071 1.00 98.31 223 VAL A C 1
ATOM 1728 O O . VAL A 1 223 ? 5.604 -6.194 1.058 1.00 98.31 223 VAL A O 1
ATOM 1731 N N . THR A 1 224 ? 5.626 -4.348 -0.223 1.00 98.25 224 THR A N 1
ATOM 1732 C CA . THR A 1 224 ? 4.641 -3.586 0.554 1.00 98.25 224 THR A CA 1
ATOM 1733 C C . THR A 1 224 ? 3.297 -4.300 0.627 1.00 98.25 224 THR A C 1
ATOM 1735 O O . THR A 1 224 ? 2.712 -4.432 1.703 1.00 98.25 224 THR A O 1
ATOM 1738 N N . TYR A 1 225 ? 2.825 -4.799 -0.513 1.00 98.69 225 TYR A N 1
ATOM 1739 C CA . TYR A 1 225 ? 1.593 -5.562 -0.628 1.00 98.69 225 TYR A CA 1
ATOM 1740 C C . TYR A 1 225 ? 1.632 -6.848 0.190 1.00 98.69 225 TYR A C 1
ATOM 1742 O O . TYR A 1 225 ? 0.666 -7.150 0.884 1.00 98.69 225 TYR A O 1
ATOM 1750 N N . LEU A 1 226 ? 2.752 -7.574 0.198 1.00 98.62 226 LEU A N 1
ATOM 1751 C CA . LEU A 1 226 ? 2.877 -8.773 1.028 1.00 98.62 226 LEU A CA 1
ATOM 1752 C C . LEU A 1 226 ? 2.708 -8.456 2.520 1.00 98.62 226 LEU A C 1
ATOM 1754 O O . LEU A 1 226 ? 2.052 -9.223 3.226 1.00 98.62 226 LEU A O 1
ATOM 1758 N N . VAL A 1 227 ? 3.241 -7.322 2.991 1.00 98.44 227 VAL A N 1
ATOM 1759 C CA . VAL A 1 227 ? 3.011 -6.846 4.366 1.00 98.44 227 VAL A CA 1
ATOM 1760 C C . VAL A 1 227 ? 1.546 -6.466 4.572 1.00 98.44 227 VAL A C 1
ATOM 1762 O O . VAL A 1 227 ? 0.939 -6.921 5.538 1.00 98.44 227 VAL A O 1
ATOM 1765 N N . ALA A 1 228 ? 0.943 -5.704 3.656 1.00 98.12 228 ALA A N 1
ATOM 1766 C CA . ALA A 1 228 ? -0.467 -5.318 3.735 1.00 98.12 228 ALA A CA 1
ATOM 1767 C C . ALA A 1 228 ? -1.413 -6.532 3.785 1.00 98.12 228 ALA A C 1
ATOM 1769 O O . ALA A 1 228 ? -2.291 -6.599 4.645 1.00 98.12 228 ALA A O 1
ATOM 1770 N N . ARG A 1 229 ? -1.198 -7.527 2.921 1.00 98.19 229 ARG A N 1
ATOM 1771 C CA . ARG A 1 229 ? -1.956 -8.786 2.880 1.00 98.19 229 ARG A CA 1
ATOM 1772 C C . ARG A 1 229 ? -1.776 -9.613 4.156 1.00 98.19 229 ARG A C 1
ATOM 1774 O O . ARG A 1 229 ? -2.692 -10.308 4.580 1.00 98.19 229 ARG A O 1
ATOM 1781 N N . ALA A 1 230 ? -0.600 -9.546 4.779 1.00 98.06 230 ALA A N 1
ATOM 1782 C CA . ALA A 1 230 ? -0.337 -10.197 6.060 1.00 98.06 230 ALA A CA 1
ATOM 1783 C C . ALA A 1 230 ? -0.965 -9.458 7.257 1.00 98.06 230 ALA A C 1
ATOM 1785 O O . ALA A 1 230 ? -1.232 -10.092 8.277 1.00 98.06 230 ALA A O 1
ATOM 1786 N N . MET A 1 231 ? -1.205 -8.145 7.151 1.00 96.31 231 MET A N 1
ATOM 1787 C CA . MET A 1 231 ? -1.956 -7.383 8.158 1.00 96.31 231 MET A CA 1
ATOM 1788 C C . MET A 1 231 ? -3.438 -7.757 8.145 1.00 96.31 231 MET A C 1
ATOM 1790 O O . MET A 1 231 ? -4.034 -7.925 9.205 1.00 96.31 231 MET A O 1
ATOM 1794 N N . ASP A 1 232 ? -4.018 -7.864 6.949 1.00 95.81 232 ASP A N 1
ATOM 1795 C CA . ASP A 1 232 ? -5.404 -8.264 6.738 1.00 95.81 232 ASP A CA 1
ATOM 1796 C C . ASP A 1 232 ? -5.552 -8.905 5.354 1.00 95.81 232 ASP A C 1
ATOM 1798 O O . ASP A 1 232 ? -5.100 -8.348 4.350 1.00 95.81 232 ASP A O 1
ATOM 1802 N N . LYS A 1 233 ? -6.213 -10.064 5.297 1.00 96.06 233 LYS A N 1
ATOM 1803 C CA . LYS A 1 233 ? -6.486 -10.784 4.047 1.00 96.06 233 LYS A CA 1
ATOM 1804 C C . LYS A 1 233 ? -7.381 -9.980 3.100 1.00 96.06 233 LYS A C 1
ATOM 1806 O O . LYS A 1 233 ? -7.299 -10.178 1.893 1.00 96.06 233 LYS A O 1
ATOM 1811 N N . ASP A 1 234 ? -8.202 -9.073 3.633 1.00 95.50 234 ASP A N 1
ATOM 1812 C CA . ASP A 1 234 ? -9.114 -8.250 2.838 1.00 95.50 234 ASP A CA 1
ATOM 1813 C C . ASP A 1 234 ? -8.352 -7.183 2.031 1.00 95.50 234 ASP A C 1
ATOM 1815 O O . ASP A 1 234 ? -8.911 -6.588 1.119 1.00 95.50 234 ASP A O 1
ATOM 1819 N N . ASN A 1 235 ? -7.050 -6.995 2.292 1.00 98.25 235 ASN A N 1
ATOM 1820 C CA . ASN A 1 235 ? -6.159 -6.195 1.447 1.00 98.25 235 ASN A CA 1
ATOM 1821 C C . ASN A 1 235 ? -5.762 -6.892 0.137 1.00 98.25 235 ASN A C 1
ATOM 1823 O O . ASN A 1 235 ? -4.903 -6.376 -0.577 1.00 98.25 235 ASN A O 1
ATOM 1827 N N . ILE A 1 236 ? -6.345 -8.051 -0.189 1.00 98.44 236 ILE A N 1
ATOM 1828 C CA . ILE A 1 236 ? -6.116 -8.724 -1.472 1.00 98.44 236 ILE A CA 1
ATOM 1829 C C . ILE A 1 236 ? -6.482 -7.830 -2.669 1.00 98.44 236 ILE A C 1
ATOM 1831 O O . ILE A 1 236 ? -5.799 -7.882 -3.684 1.00 98.44 236 ILE A O 1
ATOM 1835 N N . ASP A 1 237 ? -7.454 -6.930 -2.507 1.00 98.31 237 ASP A N 1
ATOM 1836 C CA . ASP A 1 237 ? -7.881 -5.935 -3.503 1.00 98.31 237 ASP A CA 1
ATOM 1837 C C . ASP A 1 237 ? -6.820 -4.863 -3.830 1.00 98.31 237 ASP A C 1
ATOM 1839 O O . ASP A 1 237 ? -6.924 -4.132 -4.819 1.00 98.31 237 ASP A O 1
ATOM 1843 N N . LEU A 1 238 ? -5.761 -4.773 -3.018 1.00 98.75 238 LEU A N 1
ATOM 1844 C CA . LEU A 1 238 ? -4.606 -3.908 -3.263 1.00 98.75 238 LEU A CA 1
ATOM 1845 C C . LEU A 1 238 ? -3.548 -4.573 -4.158 1.00 98.75 238 LEU A C 1
ATOM 1847 O O . LEU A 1 238 ? -2.580 -3.914 -4.540 1.00 98.75 238 LEU A O 1
ATOM 1851 N N . ALA A 1 239 ? -3.718 -5.849 -4.520 1.00 98.75 239 ALA A N 1
ATOM 1852 C CA . ALA A 1 239 ? -2.767 -6.598 -5.344 1.00 98.75 239 ALA A CA 1
ATOM 1853 C C . ALA A 1 239 ? -2.521 -5.935 -6.704 1.00 98.75 239 ALA A C 1
ATOM 1855 O O . ALA A 1 239 ? -1.386 -5.875 -7.176 1.00 98.75 239 ALA A O 1
ATOM 1856 N N . GLN A 1 240 ? -3.568 -5.363 -7.307 1.00 98.62 240 GLN A N 1
ATOM 1857 C CA . GLN A 1 240 ? -3.462 -4.637 -8.575 1.00 98.62 240 GLN A CA 1
ATOM 1858 C C . GLN A 1 240 ? -2.477 -3.460 -8.507 1.00 98.62 240 GLN A C 1
ATOM 1860 O O . GLN A 1 240 ? -1.773 -3.196 -9.477 1.00 98.62 240 GLN A O 1
ATOM 1865 N N . LEU A 1 241 ? -2.362 -2.780 -7.360 1.00 98.75 241 LEU A N 1
ATOM 1866 C CA . LEU A 1 241 ? -1.409 -1.682 -7.197 1.00 98.75 241 LEU A CA 1
ATOM 1867 C C . LEU A 1 241 ? 0.030 -2.204 -7.176 1.00 98.75 241 LEU A C 1
ATOM 1869 O O . LEU A 1 241 ? 0.917 -1.562 -7.726 1.00 98.75 241 LEU A O 1
ATOM 1873 N N . ALA A 1 242 ? 0.268 -3.391 -6.613 1.00 98.69 242 ALA A N 1
ATOM 1874 C CA . ALA A 1 242 ? 1.581 -4.028 -6.683 1.00 98.69 242 ALA A CA 1
ATOM 1875 C C . ALA A 1 242 ? 1.944 -4.422 -8.120 1.00 98.69 242 ALA A C 1
ATOM 1877 O O . ALA A 1 242 ? 3.082 -4.221 -8.536 1.00 98.69 242 ALA A O 1
ATOM 1878 N N . VAL A 1 243 ? 0.972 -4.894 -8.909 1.00 98.62 243 VAL A N 1
ATOM 1879 C CA . VAL A 1 243 ? 1.163 -5.142 -10.349 1.00 98.62 243 VAL A CA 1
ATOM 1880 C C . VAL A 1 243 ? 1.505 -3.843 -11.090 1.00 98.62 243 VAL A C 1
ATOM 1882 O O . VAL A 1 243 ? 2.444 -3.827 -11.884 1.00 98.62 243 VAL A O 1
ATOM 1885 N N . VAL A 1 244 ? 0.798 -2.742 -10.806 1.00 98.38 244 VAL A N 1
ATOM 1886 C CA . VAL A 1 244 ? 1.102 -1.417 -11.379 1.00 98.38 244 VAL A CA 1
ATOM 1887 C C . VAL A 1 244 ? 2.517 -0.965 -11.015 1.00 98.38 244 VAL A C 1
ATOM 1889 O O . VAL A 1 244 ? 3.233 -0.502 -11.900 1.00 98.38 244 VAL A O 1
ATOM 1892 N N . GLY A 1 245 ? 2.935 -1.132 -9.757 1.00 98.31 245 GLY A N 1
ATOM 1893 C CA . GLY A 1 245 ? 4.295 -0.820 -9.313 1.00 98.31 245 GLY A CA 1
ATOM 1894 C C . GLY A 1 245 ? 5.349 -1.645 -10.050 1.00 98.31 245 GLY A C 1
ATOM 1895 O O . GLY A 1 245 ? 6.261 -1.075 -10.640 1.00 98.31 245 GLY A O 1
ATOM 1896 N N . ALA A 1 246 ? 5.163 -2.965 -10.136 1.00 98.25 246 ALA A N 1
ATOM 1897 C CA . ALA A 1 246 ? 6.106 -3.860 -10.807 1.00 98.25 246 ALA A CA 1
ATOM 1898 C C . ALA A 1 246 ? 6.249 -3.565 -12.311 1.00 98.25 246 ALA A C 1
ATOM 1900 O O . ALA A 1 246 ? 7.361 -3.553 -12.838 1.00 98.25 246 ALA A O 1
ATOM 1901 N N . CYS A 1 247 ? 5.142 -3.292 -13.012 1.00 96.50 247 CYS A N 1
ATOM 1902 C CA . CYS A 1 247 ? 5.179 -2.867 -14.415 1.00 96.50 247 CYS A CA 1
ATOM 1903 C C . CYS A 1 247 ? 5.769 -1.455 -14.570 1.00 96.50 247 CYS A C 1
ATOM 1905 O O . CYS A 1 247 ? 6.488 -1.179 -15.529 1.00 96.50 247 CYS A O 1
ATOM 1907 N N . GLY A 1 248 ? 5.475 -0.555 -13.629 1.00 96.00 248 GLY A N 1
ATOM 1908 C CA . GLY A 1 248 ? 6.016 0.802 -13.588 1.00 96.00 248 GLY A CA 1
ATOM 1909 C C . GLY A 1 248 ? 7.534 0.839 -13.403 1.00 96.00 248 GLY A C 1
ATOM 1910 O O . GLY A 1 248 ? 8.198 1.669 -14.023 1.00 96.00 248 GLY A O 1
ATOM 1911 N N . ASP A 1 249 ? 8.069 -0.108 -12.635 1.00 96.50 249 ASP A N 1
ATOM 1912 C CA . ASP A 1 249 ? 9.501 -0.355 -12.443 1.00 96.50 249 ASP A CA 1
ATOM 1913 C C . ASP A 1 249 ? 10.106 -1.277 -13.524 1.00 96.50 249 ASP A C 1
ATOM 1915 O O . ASP A 1 249 ? 11.227 -1.765 -13.425 1.00 96.50 249 ASP A O 1
ATOM 1919 N N . MET A 1 250 ? 9.362 -1.524 -14.607 1.00 95.38 250 MET A N 1
ATOM 1920 C CA . MET A 1 250 ? 9.801 -2.313 -15.762 1.00 95.38 250 MET A CA 1
ATOM 1921 C C . MET A 1 250 ? 10.201 -3.768 -15.443 1.00 95.38 250 MET A C 1
ATOM 1923 O O . MET A 1 250 ? 10.884 -4.414 -16.245 1.00 95.38 250 MET A O 1
ATOM 1927 N N . GLN A 1 251 ? 9.753 -4.333 -14.319 1.00 96.69 251 GLN A N 1
ATOM 1928 C CA . GLN A 1 251 ? 10.157 -5.680 -13.895 1.00 96.69 251 GLN A CA 1
ATOM 1929 C C . GLN A 1 251 ? 9.565 -6.796 -14.769 1.00 96.69 251 GLN A C 1
ATOM 1931 O O . GLN A 1 251 ? 10.053 -7.926 -14.762 1.00 96.69 251 GLN A O 1
ATOM 1936 N N . ASP A 1 252 ? 8.554 -6.487 -15.582 1.00 94.56 252 ASP A N 1
ATOM 1937 C CA . ASP A 1 252 ? 7.944 -7.408 -16.539 1.00 94.56 252 ASP A CA 1
ATOM 1938 C C . ASP A 1 252 ? 8.713 -7.508 -17.876 1.00 94.56 252 ASP A C 1
ATOM 1940 O O . ASP A 1 252 ? 8.413 -8.350 -18.733 1.00 94.56 252 ASP A O 1
ATOM 1944 N N . HIS A 1 253 ? 9.720 -6.657 -18.107 1.00 90.75 253 HIS A N 1
ATOM 1945 C CA . HIS A 1 253 ? 10.449 -6.602 -19.378 1.00 90.75 253 HIS A CA 1
ATOM 1946 C C . HIS A 1 253 ? 11.302 -7.841 -19.657 1.00 90.75 253 HIS A C 1
ATOM 1948 O O . HIS A 1 253 ? 11.294 -8.321 -20.793 1.00 90.75 253 HIS A O 1
ATOM 1954 N N . ALA A 1 254 ? 12.010 -8.365 -18.653 1.00 86.75 254 ALA A N 1
ATOM 1955 C CA . ALA A 1 254 ? 13.009 -9.419 -18.847 1.00 86.75 254 ALA A CA 1
ATOM 1956 C C . ALA A 1 254 ? 12.409 -10.728 -19.389 1.00 86.75 254 ALA A C 1
ATOM 1958 O O . ALA A 1 254 ? 13.018 -11.384 -20.233 1.00 86.75 254 ALA A O 1
ATOM 1959 N N . ILE A 1 255 ? 11.206 -11.089 -18.932 1.00 87.62 255 ILE A N 1
ATOM 1960 C CA . ILE A 1 255 ? 10.565 -12.373 -19.256 1.00 87.62 255 ILE A CA 1
ATOM 1961 C C . ILE A 1 255 ? 9.187 -12.237 -19.915 1.00 87.62 255 ILE A C 1
ATOM 1963 O O . ILE A 1 255 ? 8.533 -13.246 -20.160 1.00 87.62 255 ILE A O 1
ATOM 1967 N N . LYS A 1 256 ? 8.751 -11.011 -20.237 1.00 90.50 256 LYS A N 1
ATOM 1968 C CA . LYS A 1 256 ? 7.398 -10.709 -20.745 1.00 90.50 256 LYS A CA 1
ATOM 1969 C C . LYS A 1 256 ? 6.281 -11.132 -19.789 1.00 90.50 256 LYS A C 1
ATOM 1971 O O . LYS A 1 256 ? 5.272 -11.688 -20.205 1.00 90.50 256 LYS A O 1
ATOM 1976 N N . GLY A 1 257 ? 6.482 -10.852 -18.510 1.00 92.94 257 GLY A N 1
ATOM 1977 C CA . GLY A 1 257 ? 5.568 -11.197 -17.431 1.00 92.94 257 GLY A CA 1
ATOM 1978 C C . GLY A 1 257 ? 6.231 -10.974 -16.079 1.00 92.94 257 GLY A C 1
ATOM 1979 O O . GLY A 1 257 ? 7.402 -10.611 -16.012 1.00 92.94 257 GLY A O 1
ATOM 1980 N N . LEU A 1 258 ? 5.488 -11.202 -15.001 1.00 96.94 258 LEU A N 1
ATOM 1981 C CA . LEU A 1 258 ? 5.977 -11.006 -13.638 1.00 96.94 258 LEU A CA 1
ATOM 1982 C C . LEU A 1 258 ? 6.453 -12.332 -13.024 1.00 96.94 258 LEU A C 1
ATOM 1984 O O . LEU A 1 258 ? 5.722 -13.322 -13.026 1.00 96.94 258 LEU A O 1
ATOM 1988 N N . SER A 1 259 ? 7.671 -12.341 -12.478 1.00 96.94 259 SER A N 1
ATOM 1989 C CA . SER A 1 259 ? 8.315 -13.496 -11.823 1.00 96.94 259 SER A CA 1
ATOM 1990 C C . SER A 1 259 ? 8.524 -13.296 -10.324 1.00 96.94 259 SER A C 1
ATOM 1992 O O . SER A 1 259 ? 8.193 -12.251 -9.769 1.00 96.94 259 SER A O 1
ATOM 1994 N N . GLY A 1 260 ? 9.073 -14.312 -9.652 1.00 96.75 260 GLY A N 1
ATOM 1995 C CA . GLY A 1 260 ? 9.422 -14.230 -8.238 1.00 96.75 260 GLY A CA 1
ATOM 1996 C C . GLY A 1 260 ? 8.208 -13.927 -7.369 1.00 96.75 260 GLY A C 1
ATOM 1997 O O . GLY A 1 260 ? 7.122 -14.470 -7.583 1.00 96.75 260 GLY A O 1
ATOM 1998 N N . ILE A 1 261 ? 8.370 -13.027 -6.405 1.00 97.88 261 ILE A N 1
ATOM 1999 C CA . ILE A 1 261 ? 7.267 -12.589 -5.552 1.00 97.88 261 ILE A CA 1
ATOM 2000 C C . ILE A 1 261 ? 6.285 -11.656 -6.275 1.00 97.88 261 ILE A C 1
ATOM 2002 O O . ILE A 1 261 ? 5.132 -11.596 -5.854 1.00 97.88 261 ILE A O 1
ATOM 2006 N N . ASN A 1 262 ? 6.657 -11.013 -7.394 1.00 98.50 262 ASN A N 1
ATOM 2007 C CA . ASN A 1 262 ? 5.689 -10.253 -8.206 1.00 98.50 262 ASN A CA 1
ATOM 2008 C C . ASN A 1 262 ? 4.577 -11.166 -8.751 1.00 98.50 262 ASN A C 1
ATOM 2010 O O . ASN A 1 262 ? 3.425 -10.750 -8.856 1.00 98.50 262 ASN A O 1
ATOM 2014 N N . SER A 1 263 ? 4.895 -12.435 -9.038 1.00 98.06 263 SER A N 1
ATOM 2015 C CA . SER A 1 263 ? 3.899 -13.417 -9.493 1.00 98.06 263 SER A CA 1
ATOM 2016 C C . SER A 1 263 ? 2.813 -13.702 -8.448 1.00 98.06 263 SER A C 1
ATOM 2018 O O . SER A 1 263 ? 1.689 -14.041 -8.813 1.00 98.06 263 SER A O 1
ATOM 2020 N N . ILE A 1 264 ? 3.119 -13.516 -7.158 1.00 98.44 264 ILE A N 1
ATOM 2021 C CA . ILE A 1 264 ? 2.151 -13.666 -6.067 1.00 98.44 264 ILE A CA 1
ATOM 2022 C C . ILE A 1 264 ? 1.113 -12.544 -6.142 1.00 98.44 264 ILE A C 1
ATOM 2024 O O . ILE A 1 264 ? -0.079 -12.826 -6.133 1.00 98.44 264 ILE A O 1
ATOM 2028 N N . ALA A 1 265 ? 1.558 -11.289 -6.264 1.00 98.44 265 ALA A N 1
ATOM 2029 C CA . ALA A 1 265 ? 0.656 -10.148 -6.410 1.00 98.44 265 ALA A CA 1
ATOM 2030 C C . ALA A 1 265 ? -0.180 -10.249 -7.695 1.00 98.44 265 ALA A C 1
ATOM 2032 O O . ALA A 1 265 ? -1.384 -10.017 -7.666 1.00 98.44 265 ALA A O 1
ATOM 2033 N N . LEU A 1 266 ? 0.431 -10.664 -8.810 1.00 98.56 266 LEU A N 1
ATOM 2034 C CA . LEU A 1 266 ? -0.297 -10.876 -10.061 1.00 98.56 266 LEU A CA 1
ATOM 2035 C C . LEU A 1 266 ? -1.387 -11.940 -9.915 1.00 98.56 266 LEU A C 1
ATOM 2037 O O . LEU A 1 266 ? -2.517 -11.723 -10.344 1.00 98.56 266 LEU A O 1
ATOM 2041 N N . LYS A 1 267 ? -1.055 -13.081 -9.303 1.00 98.62 267 LYS A N 1
ATOM 2042 C CA . LYS A 1 267 ? -2.011 -14.162 -9.071 1.00 98.62 267 LYS A CA 1
ATOM 2043 C C . LYS A 1 267 ? -3.188 -13.680 -8.226 1.00 98.62 267 LYS A C 1
ATOM 2045 O O . LYS A 1 267 ? -4.328 -13.889 -8.625 1.00 98.62 267 LYS A O 1
ATOM 2050 N N . ASP A 1 268 ? -2.911 -13.013 -7.112 1.00 98.62 268 ASP A N 1
ATOM 2051 C CA . ASP A 1 268 ? -3.947 -12.505 -6.214 1.00 98.62 268 ASP A CA 1
ATOM 2052 C C . ASP A 1 268 ? -4.850 -11.479 -6.918 1.00 98.62 268 ASP A C 1
ATOM 2054 O O . ASP A 1 268 ? -6.069 -11.550 -6.791 1.00 98.62 268 ASP A O 1
ATOM 2058 N N . ALA A 1 269 ? -4.281 -10.576 -7.726 1.00 98.69 269 ALA A N 1
ATOM 2059 C CA . ALA A 1 269 ? -5.051 -9.592 -8.491 1.00 98.69 269 ALA A CA 1
ATOM 2060 C C . ALA A 1 269 ? -5.956 -10.240 -9.554 1.00 98.69 269 ALA A C 1
ATOM 2062 O O . ALA A 1 269 ? -7.080 -9.790 -9.775 1.00 98.69 269 ALA A O 1
ATOM 2063 N N . VAL A 1 270 ? -5.484 -11.308 -10.208 1.00 98.62 270 VAL A N 1
ATOM 2064 C CA . VAL A 1 270 ? -6.281 -12.082 -11.173 1.00 98.62 270 VAL A CA 1
ATOM 2065 C C . VAL A 1 270 ? -7.392 -12.857 -10.469 1.00 98.62 270 VAL A C 1
ATOM 2067 O O . VAL A 1 270 ? -8.535 -12.836 -10.920 1.00 98.62 270 VAL A O 1
ATOM 2070 N N . GLU A 1 271 ? -7.083 -13.524 -9.355 1.00 98.31 271 GLU A N 1
ATOM 2071 C CA . GLU A 1 271 ? -8.067 -14.278 -8.570 1.00 98.31 271 GLU A CA 1
ATOM 2072 C C . GLU A 1 271 ? -9.135 -13.364 -7.950 1.00 98.31 271 GLU A C 1
ATOM 2074 O O . GLU A 1 271 ? -10.296 -13.766 -7.866 1.00 98.31 271 GLU A O 1
ATOM 2079 N N . ASN A 1 272 ? -8.776 -12.129 -7.583 1.00 97.94 272 ASN A N 1
ATOM 2080 C CA . ASN A 1 272 ? -9.723 -11.113 -7.116 1.00 97.94 272 ASN A CA 1
ATOM 2081 C C . ASN A 1 272 ? -10.547 -10.476 -8.256 1.00 97.94 272 ASN A C 1
ATOM 2083 O O . ASN A 1 272 ? -11.566 -9.838 -7.999 1.00 97.94 272 ASN A O 1
ATOM 2087 N N . GLY A 1 273 ? -10.145 -10.678 -9.516 1.00 98.06 273 GLY A N 1
ATOM 2088 C CA . GLY A 1 273 ? -10.827 -10.146 -10.698 1.00 98.06 273 GLY A CA 1
ATOM 2089 C C . GLY A 1 273 ? -10.454 -8.706 -11.069 1.00 98.06 273 GLY A C 1
ATOM 2090 O O . GLY A 1 273 ? -11.112 -8.123 -11.928 1.00 98.06 273 GLY A O 1
ATOM 2091 N N . ASP A 1 274 ? -9.405 -8.142 -10.464 1.00 97.69 274 ASP A N 1
ATOM 2092 C CA . ASP A 1 274 ? -8.936 -6.776 -10.740 1.00 97.69 274 ASP A CA 1
ATOM 2093 C C . ASP A 1 274 ? -8.059 -6.698 -11.998 1.00 97.69 274 ASP A C 1
ATOM 2095 O O . ASP A 1 274 ? -7.973 -5.657 -12.650 1.00 97.69 274 ASP A O 1
ATOM 2099 N N . VAL A 1 275 ? -7.375 -7.796 -12.337 1.00 97.81 275 VAL A N 1
ATOM 2100 C CA . VAL A 1 275 ? -6.413 -7.869 -13.445 1.00 97.81 275 VAL A CA 1
ATOM 2101 C C . VAL A 1 275 ? -6.741 -9.049 -14.355 1.00 97.81 275 VAL A C 1
ATOM 2103 O O . VAL A 1 275 ? -7.099 -10.132 -13.901 1.00 97.81 275 VAL A O 1
ATOM 2106 N N . SER A 1 276 ? -6.561 -8.855 -15.660 1.00 96.50 276 SER A N 1
ATOM 2107 C CA . SER A 1 276 ? -6.522 -9.936 -16.648 1.00 96.50 276 SER A CA 1
ATOM 2108 C C . SER A 1 276 ? -5.146 -9.973 -17.310 1.00 96.50 276 SER A C 1
ATOM 2110 O O . SER A 1 276 ? -4.492 -8.941 -17.459 1.00 96.50 276 SER A O 1
ATOM 2112 N N . VAL A 1 277 ? -4.684 -11.174 -17.662 1.00 95.69 277 VAL A N 1
ATOM 2113 C CA . VAL A 1 277 ? -3.388 -11.389 -18.317 1.00 95.69 277 VAL A CA 1
ATOM 2114 C C . VAL A 1 277 ? -3.643 -11.854 -19.742 1.00 95.69 277 VAL A C 1
ATOM 2116 O O . VAL A 1 277 ? -4.306 -12.868 -19.955 1.00 95.69 277 VAL A O 1
ATOM 2119 N N . GLU A 1 278 ? -3.108 -11.110 -20.706 1.00 93.69 278 GLU A N 1
ATOM 2120 C CA . GLU A 1 278 ? -3.271 -11.356 -22.138 1.00 93.69 278 GLU A CA 1
ATOM 2121 C C . GLU A 1 278 ? -1.912 -11.311 -22.844 1.00 93.69 278 GLU A C 1
ATOM 2123 O O . GLU A 1 278 ? -1.045 -10.505 -22.497 1.00 93.69 278 GLU A O 1
ATOM 2128 N N . ASP A 1 279 ? -1.752 -12.135 -23.879 1.00 92.50 279 ASP A N 1
ATOM 2129 C CA . ASP A 1 279 ? -0.648 -12.002 -24.827 1.00 92.50 279 ASP A CA 1
ATOM 2130 C C . ASP A 1 279 ? -0.989 -10.901 -25.841 1.00 92.50 279 ASP A C 1
ATOM 2132 O O . ASP A 1 279 ? -1.815 -11.099 -26.734 1.00 92.50 279 ASP A O 1
ATOM 2136 N N . ASP A 1 280 ? -0.352 -9.737 -25.708 1.00 91.19 280 ASP A N 1
ATOM 2137 C CA . ASP A 1 280 ? -0.597 -8.576 -26.571 1.00 91.19 280 ASP A CA 1
ATOM 2138 C C . ASP A 1 280 ? 0.662 -7.699 -26.751 1.00 91.19 280 ASP A C 1
ATOM 2140 O O . ASP A 1 280 ? 1.731 -7.952 -26.182 1.00 91.19 280 ASP A O 1
ATOM 2144 N N . LEU A 1 281 ? 0.554 -6.650 -27.570 1.00 90.75 281 LEU A N 1
ATOM 2145 C CA . LEU A 1 281 ? 1.541 -5.584 -27.677 1.00 90.75 281 LEU A CA 1
ATOM 2146 C C . LEU A 1 281 ? 1.694 -4.855 -26.334 1.00 90.75 281 LEU A C 1
ATOM 2148 O O . LEU A 1 281 ? 0.732 -4.417 -25.709 1.00 90.75 281 LEU A O 1
ATOM 2152 N N . ARG A 1 282 ? 2.947 -4.676 -25.908 1.00 90.50 282 ARG A N 1
ATOM 2153 C CA . ARG A 1 282 ? 3.309 -4.105 -24.598 1.00 90.50 282 ARG A CA 1
ATOM 2154 C C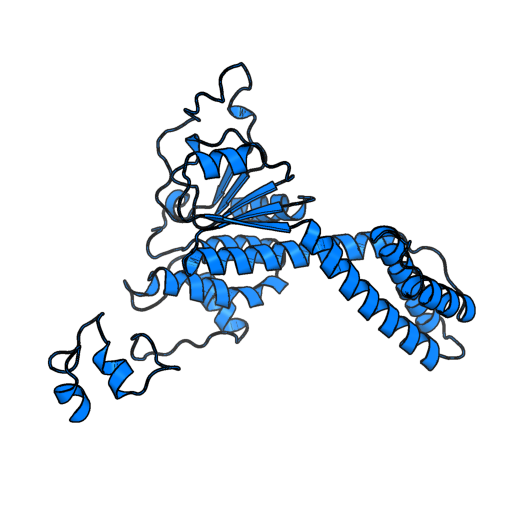 . ARG A 1 282 ? 3.796 -2.656 -24.686 1.00 90.50 282 ARG A C 1
ATOM 2156 O O . ARG A 1 282 ? 4.630 -2.224 -23.897 1.00 90.50 282 ARG A O 1
ATOM 2163 N N . PHE A 1 283 ? 3.320 -1.898 -25.674 1.00 91.62 283 PHE A N 1
ATOM 2164 C CA . PHE A 1 283 ? 3.675 -0.482 -25.794 1.00 91.62 283 PHE A CA 1
ATOM 2165 C C . PHE A 1 283 ? 2.822 0.391 -24.875 1.00 91.62 283 PHE A C 1
ATOM 2167 O O . PHE A 1 283 ? 1.723 0.027 -24.460 1.00 91.62 283 PHE A O 1
ATOM 2174 N N . PHE A 1 284 ? 3.320 1.587 -24.576 1.00 91.50 284 PHE A N 1
ATOM 2175 C CA . PHE A 1 284 ? 2.591 2.550 -23.766 1.00 91.50 284 PHE A CA 1
ATOM 2176 C C . PHE A 1 284 ? 1.456 3.225 -24.554 1.00 91.50 284 PHE A C 1
ATOM 2178 O O . PHE A 1 284 ? 1.656 3.752 -25.654 1.00 91.50 284 PHE A O 1
ATOM 2185 N N . GLY A 1 285 ? 0.281 3.308 -23.924 1.00 92.81 285 GLY A N 1
ATOM 2186 C CA . GLY A 1 285 ? -0.857 4.094 -24.404 1.00 92.81 285 GLY A CA 1
ATOM 2187 C C . GLY A 1 285 ? -1.966 3.302 -25.096 1.00 92.81 285 GLY A C 1
ATOM 2188 O O . GLY A 1 285 ? -2.701 3.912 -25.864 1.00 92.81 285 GLY A O 1
ATOM 2189 N N . ARG A 1 286 ? -2.102 1.993 -24.825 1.00 91.31 286 ARG A N 1
ATOM 2190 C CA . ARG A 1 286 ? -3.189 1.134 -25.346 1.00 91.31 286 ARG A CA 1
ATOM 2191 C C . ARG A 1 286 ? -4.570 1.782 -25.172 1.00 91.31 286 ARG A C 1
ATOM 2193 O O . ARG A 1 286 ? -5.339 1.840 -26.120 1.00 91.31 286 ARG A O 1
ATOM 2200 N N . GLU A 1 287 ? -4.818 2.359 -23.997 1.00 92.81 287 GLU A N 1
ATOM 2201 C CA . GLU A 1 287 ? -6.110 2.969 -23.644 1.00 92.81 287 GLU A CA 1
ATOM 2202 C C . GLU A 1 287 ? -6.265 4.434 -24.080 1.00 92.81 287 GLU A C 1
ATOM 2204 O O . GLU A 1 287 ? -7.374 4.935 -24.244 1.00 92.81 287 GLU A O 1
ATOM 2209 N N . THR A 1 288 ? -5.160 5.170 -24.228 1.00 95.31 288 THR A N 1
ATOM 2210 C CA . THR A 1 288 ? -5.190 6.645 -24.310 1.00 95.31 288 THR A CA 1
ATOM 2211 C C . THR A 1 288 ? -4.664 7.209 -25.624 1.00 95.31 288 THR A C 1
ATOM 2213 O O . THR A 1 288 ? -4.763 8.416 -25.861 1.00 95.31 288 THR A O 1
ATOM 2216 N N . ARG A 1 289 ? -4.090 6.373 -26.494 1.00 93.25 289 ARG A N 1
ATOM 2217 C CA . ARG A 1 289 ? -3.529 6.789 -27.783 1.00 93.25 289 ARG A CA 1
ATOM 2218 C C . ARG A 1 289 ? -4.297 6.157 -28.933 1.00 93.25 289 ARG A C 1
ATOM 2220 O O . ARG A 1 289 ? -4.758 5.027 -28.862 1.00 93.25 289 ARG A O 1
ATOM 2227 N N . THR A 1 290 ? -4.370 6.882 -30.047 1.00 93.12 290 THR A N 1
ATOM 2228 C CA . THR A 1 290 ? -4.769 6.281 -31.324 1.00 93.12 290 THR A CA 1
ATOM 2229 C C . THR A 1 290 ? -3.777 5.184 -31.708 1.00 93.12 290 THR A C 1
ATOM 2231 O O . THR A 1 290 ? -2.599 5.282 -31.363 1.00 93.12 290 THR A O 1
ATOM 2234 N N . VAL A 1 291 ? -4.211 4.195 -32.495 1.00 91.62 291 VAL A N 1
ATOM 2235 C CA . VAL A 1 291 ? -3.338 3.107 -32.987 1.00 91.62 291 VAL A CA 1
ATOM 2236 C C . VAL A 1 291 ? -2.069 3.656 -33.657 1.00 91.62 291 VAL A C 1
ATOM 2238 O O . VAL A 1 291 ? -0.971 3.165 -33.412 1.00 91.62 291 VAL A O 1
ATOM 2241 N N . ILE A 1 292 ? -2.193 4.748 -34.421 1.00 92.31 292 ILE A N 1
ATOM 2242 C CA . ILE A 1 292 ? -1.054 5.434 -35.051 1.00 92.31 292 ILE A CA 1
ATOM 2243 C C . ILE A 1 292 ? -0.041 5.911 -34.005 1.00 92.31 292 ILE A C 1
ATOM 2245 O O . ILE A 1 292 ? 1.146 5.639 -34.143 1.00 92.31 292 ILE A O 1
ATOM 2249 N N . ASN A 1 293 ? -0.479 6.608 -32.953 1.00 92.50 293 ASN A N 1
ATOM 2250 C CA . ASN A 1 293 ? 0.432 7.100 -31.916 1.00 92.50 293 ASN A CA 1
ATOM 2251 C C . ASN A 1 293 ? 0.951 5.973 -31.014 1.00 92.50 293 ASN A C 1
ATOM 2253 O O . ASN A 1 293 ? 2.094 6.031 -30.569 1.00 92.50 293 ASN A O 1
ATOM 2257 N N . TYR A 1 294 ? 0.132 4.956 -30.758 1.00 93.00 294 TYR A N 1
ATOM 2258 C CA . TYR A 1 294 ? 0.518 3.757 -30.023 1.00 93.00 294 TYR A CA 1
ATOM 2259 C C . TYR A 1 294 ? 1.716 3.059 -30.686 1.00 93.00 294 TYR A C 1
ATOM 2261 O O . TYR A 1 294 ? 2.722 2.804 -30.029 1.00 93.00 294 TYR A O 1
ATOM 2269 N N . LEU A 1 295 ? 1.661 2.868 -32.010 1.00 93.19 295 LEU A N 1
ATOM 2270 C CA . LEU A 1 295 ? 2.746 2.264 -32.786 1.00 93.19 295 LEU A CA 1
ATOM 2271 C C . LEU A 1 295 ? 3.911 3.227 -33.037 1.00 93.19 295 LEU A C 1
ATOM 2273 O O . LEU A 1 295 ? 5.066 2.822 -32.929 1.00 93.19 295 LEU A O 1
ATOM 2277 N N . LYS A 1 296 ? 3.643 4.505 -33.327 1.00 93.25 296 LYS A N 1
ATOM 2278 C CA . LYS A 1 296 ? 4.688 5.511 -33.580 1.00 93.25 296 LYS A CA 1
ATOM 2279 C C . LYS A 1 296 ? 5.653 5.641 -32.405 1.00 93.25 296 LYS A C 1
ATOM 2281 O O . LYS A 1 296 ? 6.848 5.778 -32.619 1.00 93.25 296 LYS A O 1
ATOM 2286 N N . TYR A 1 297 ? 5.144 5.604 -31.177 1.00 93.56 297 TYR A N 1
ATOM 2287 C CA . TYR A 1 297 ? 5.955 5.746 -29.967 1.00 93.56 297 TYR A CA 1
ATOM 2288 C C . TYR A 1 297 ? 6.423 4.404 -29.383 1.00 93.56 297 TYR A C 1
ATOM 2290 O O . TYR A 1 297 ? 6.853 4.361 -28.230 1.00 93.56 297 TYR A O 1
ATOM 2298 N N . SER A 1 298 ? 6.343 3.311 -30.150 1.00 92.31 298 SER A N 1
ATOM 2299 C CA . SER A 1 298 ? 6.964 2.042 -29.767 1.00 92.31 298 SER A CA 1
ATOM 2300 C C . SER A 1 298 ? 8.484 2.206 -29.715 1.00 92.31 298 SER A C 1
ATOM 2302 O O . SER A 1 298 ? 9.124 2.527 -30.716 1.00 92.31 298 SER A O 1
ATOM 2304 N N . ASN A 1 299 ? 9.072 2.022 -28.537 1.00 88.69 299 ASN A N 1
ATOM 2305 C CA . ASN A 1 299 ? 10.508 2.205 -28.311 1.00 88.69 299 ASN A CA 1
ATOM 2306 C C . ASN A 1 299 ? 11.178 0.997 -27.639 1.00 88.69 299 ASN A C 1
ATOM 2308 O O . ASN A 1 299 ? 12.400 0.983 -27.509 1.00 88.69 299 ASN A O 1
ATOM 2312 N N . ASN A 1 300 ? 10.406 -0.019 -27.240 1.00 85.88 300 ASN A N 1
ATOM 2313 C CA . ASN A 1 300 ? 10.935 -1.247 -26.659 1.00 85.88 300 ASN A CA 1
ATOM 2314 C C . ASN A 1 300 ? 10.039 -2.473 -26.961 1.00 85.88 300 ASN A C 1
ATOM 2316 O O . ASN A 1 300 ? 9.073 -2.712 -26.236 1.00 85.88 300 ASN A O 1
ATOM 2320 N N . PRO A 1 301 ? 10.334 -3.254 -28.019 1.00 88.50 301 PRO A N 1
ATOM 2321 C CA . PRO A 1 301 ? 11.330 -2.959 -29.048 1.00 88.50 301 PRO A CA 1
ATOM 2322 C C . PRO A 1 301 ? 10.870 -1.812 -29.957 1.00 88.50 301 PRO A C 1
ATOM 2324 O O . PRO A 1 301 ? 9.681 -1.502 -30.045 1.00 88.50 301 PRO A O 1
ATOM 2327 N N . THR A 1 302 ? 11.810 -1.197 -30.669 1.00 92.38 302 THR A N 1
ATOM 2328 C CA . THR A 1 302 ? 11.460 -0.379 -31.832 1.00 92.38 302 THR A CA 1
ATOM 2329 C C . THR A 1 302 ? 10.968 -1.283 -32.965 1.00 92.38 302 THR A C 1
ATOM 2331 O O . THR A 1 302 ? 11.487 -2.379 -33.185 1.00 92.38 302 THR A O 1
ATOM 2334 N N . ILE A 1 303 ? 9.957 -0.825 -33.695 1.00 92.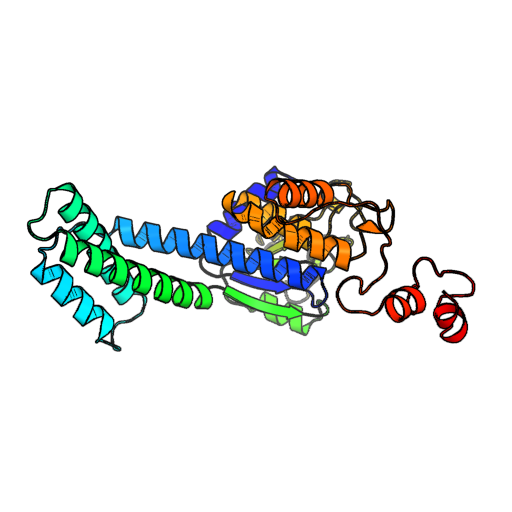56 303 ILE A N 1
ATOM 2335 C CA . ILE A 1 303 ? 9.438 -1.459 -34.901 1.00 92.56 303 ILE A CA 1
ATOM 2336 C C . ILE A 1 303 ? 10.101 -0.774 -36.105 1.00 92.56 303 ILE A C 1
ATOM 2338 O O . ILE A 1 303 ? 9.885 0.427 -36.313 1.00 92.56 303 ILE A O 1
ATOM 2342 N N . PRO A 1 304 ? 10.894 -1.499 -36.916 1.00 93.75 304 PRO A N 1
ATOM 2343 C CA . PRO A 1 304 ? 11.506 -0.944 -38.117 1.00 93.75 304 PRO A CA 1
ATOM 2344 C C . PRO A 1 304 ? 10.479 -0.246 -39.010 1.00 93.75 304 PRO A C 1
ATOM 2346 O O . PRO A 1 304 ? 9.370 -0.738 -39.192 1.00 93.75 304 PRO A O 1
ATOM 2349 N N . GLU A 1 305 ? 10.858 0.913 -39.549 1.00 93.00 305 GLU A N 1
ATOM 2350 C CA . GLU A 1 305 ? 10.037 1.745 -40.444 1.00 93.00 305 GLU A CA 1
ATOM 2351 C C . GLU A 1 305 ? 8.758 2.352 -39.831 1.00 93.00 305 GLU A C 1
ATOM 2353 O O . GLU A 1 305 ? 8.161 3.222 -40.466 1.00 93.00 305 GLU A O 1
ATOM 2358 N N . ILE A 1 306 ? 8.375 1.980 -38.605 1.00 93.88 306 ILE A N 1
ATOM 2359 C CA . ILE A 1 306 ? 7.166 2.454 -37.910 1.00 93.88 306 ILE A CA 1
ATOM 2360 C C . ILE A 1 306 ? 7.516 3.363 -36.724 1.00 93.88 306 ILE A C 1
ATOM 2362 O O . ILE A 1 306 ? 6.991 4.474 -36.636 1.00 93.88 306 ILE A O 1
ATOM 2366 N N . SER A 1 307 ? 8.416 2.935 -35.832 1.00 94.19 307 SER A N 1
ATOM 2367 C CA . SER A 1 307 ? 8.833 3.739 -34.674 1.00 94.19 307 SER A CA 1
ATOM 2368 C C . SER A 1 307 ? 9.391 5.090 -35.106 1.00 94.19 307 SER A C 1
ATOM 2370 O O . SER A 1 307 ? 10.196 5.173 -36.033 1.00 94.19 307 SER A O 1
ATOM 2372 N N . ASP A 1 308 ? 8.938 6.152 -34.443 1.00 92.44 308 ASP A N 1
ATOM 2373 C CA . ASP A 1 308 ? 9.263 7.551 -34.726 1.00 92.44 308 ASP A CA 1
ATOM 2374 C C . ASP A 1 308 ? 9.007 7.999 -36.182 1.00 92.44 308 ASP A C 1
ATOM 2376 O O . ASP A 1 308 ? 9.403 9.095 -36.585 1.00 92.44 308 ASP A O 1
ATOM 2380 N N . ASN A 1 309 ? 8.259 7.218 -36.973 1.00 91.31 309 ASN A N 1
ATOM 2381 C CA . ASN A 1 309 ? 7.996 7.485 -38.383 1.00 91.31 309 ASN A CA 1
ATOM 2382 C C . ASN A 1 309 ? 6.503 7.712 -38.651 1.00 91.31 309 ASN A C 1
ATOM 2384 O O . ASN A 1 309 ? 5.751 6.795 -38.971 1.00 91.31 309 ASN A O 1
ATOM 2388 N N . GLY A 1 310 ? 6.070 8.976 -38.600 1.00 85.06 310 GLY A N 1
ATOM 2389 C CA . GLY A 1 310 ? 4.669 9.335 -38.855 1.00 85.06 310 GLY A CA 1
ATOM 2390 C C . GLY A 1 310 ? 4.160 8.940 -40.249 1.00 85.06 310 GLY A C 1
ATOM 2391 O O . GLY A 1 310 ? 2.997 8.567 -40.378 1.00 85.06 310 GLY A O 1
ATOM 2392 N N . VAL A 1 311 ? 5.025 8.977 -41.271 1.00 88.62 311 VAL A N 1
ATOM 2393 C CA . VAL A 1 311 ? 4.678 8.558 -42.642 1.00 88.62 311 VAL A CA 1
ATOM 2394 C C . VAL A 1 311 ? 4.573 7.036 -42.738 1.00 88.62 311 VAL A C 1
ATOM 2396 O O . VAL A 1 311 ? 3.707 6.525 -43.443 1.00 88.62 311 VAL A O 1
ATOM 2399 N N . GLY A 1 312 ? 5.442 6.312 -42.027 1.00 87.88 312 GLY A 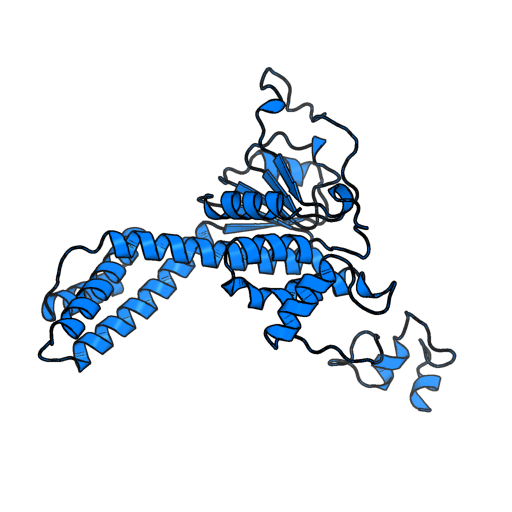N 1
ATOM 2400 C CA . GLY A 1 312 ? 5.371 4.857 -41.887 1.00 87.88 312 GLY A CA 1
ATOM 2401 C C . GLY A 1 312 ? 4.064 4.424 -41.232 1.00 87.88 312 GLY A C 1
ATOM 2402 O O . GLY A 1 312 ? 3.322 3.634 -41.807 1.00 87.88 312 GLY A O 1
ATOM 2403 N N . CYS A 1 313 ? 3.717 5.026 -40.092 1.00 87.88 313 CYS A N 1
ATOM 2404 C CA . CYS A 1 313 ? 2.468 4.728 -39.390 1.00 87.88 313 CYS A CA 1
ATOM 2405 C C . CYS A 1 313 ? 1.214 5.068 -40.203 1.00 87.88 313 CYS A C 1
ATOM 2407 O O . CYS A 1 313 ? 0.226 4.355 -40.095 1.00 87.88 313 CYS A O 1
ATOM 2409 N N . SER A 1 314 ? 1.225 6.135 -41.013 1.00 83.38 314 SER A N 1
ATOM 2410 C CA . SER A 1 314 ? 0.055 6.520 -41.820 1.00 83.38 314 SER A CA 1
ATOM 2411 C C . SER A 1 314 ? -0.231 5.584 -43.002 1.00 83.38 314 SER A C 1
ATOM 2413 O O . SER A 1 314 ? -1.195 5.809 -43.726 1.00 83.38 314 SER A O 1
ATOM 2415 N N . ARG A 1 315 ? 0.645 4.605 -43.262 1.00 87.25 315 ARG A N 1
ATOM 2416 C CA . ARG A 1 315 ? 0.505 3.620 -44.347 1.00 87.25 315 ARG A CA 1
ATOM 2417 C C . ARG A 1 315 ? -0.023 2.259 -43.867 1.00 87.25 315 ARG A C 1
ATOM 2419 O O . ARG A 1 315 ? -0.213 1.394 -44.719 1.00 87.25 315 ARG A O 1
ATOM 2426 N N . LEU A 1 316 ? -0.202 2.075 -42.554 1.00 81.75 316 LEU A N 1
ATOM 2427 C CA . LEU A 1 316 ? -0.854 0.910 -41.937 1.00 81.75 316 LEU A CA 1
ATOM 2428 C C . LEU A 1 316 ? -2.376 1.025 -42.058 1.00 81.75 316 LEU A C 1
ATOM 2430 O O . LEU A 1 316 ? -3.008 -0.019 -42.323 1.00 81.75 316 LEU A O 1
#

Secondary structure (DSSP, 8-state):
-HHHHHHHHHHHHH-SSEEEEE-SSHHHHHHHHHHHHHHHHHHHHHHHHHHHHT--PPPPHHHHHHHHHHHHH-TTS-HHHHHHHHHHHHHHHHHHHHH--S-HHHHHHHHHHHHHHHHHHHHHHHHTTEEEEE-SS--HHHHHHHHH---SEEEEESS-GGGGGG---SSEEEE--SPPP---S---TT--SS--GGG--EEEE-GGGGT--TTTT--HHHHHHHHHHHH-GGGGGGHHHHHHHHHHTTTTTTTTS--TTHHHHHHHHHHTTS---------TTTTTS-HHHHHHT--TTPPTTTTT-HHHHTT-

Sequence (316 aa):
MEKDVLEAARTVHESDDVLIVSHIDADGISSAGIAYTACKRSKIHKLTQRLMGQANSTLTEEELEQKLESALSNDNLVGEHRLARCASIISSSERLLSSGCSDEGSVRAILQRAKEELDTFVDKETDKKIRVLFAKKMDPDTIKKIQNDPSSLIWIWDLGSGYKSQFCKDKLLITDHHIPDTNGHPKSQSCTQTKLWFTFNISEINPINYGLEGSTEGCGATVTYLVARAMDKDNIDLAQLAVVGACGDMQDHAIKGLSGINSIALKDAVENGDVSVEDDLRFFGRETRTVINYLKYSNNPTIPEISDNGVGCSRL

Foldseek 3Di:
DLVLLLVLLVLLLPFQFEEEEFEDFLLRVLLSVLQLVLSLVSQLVVLLVVLLVVQDDADDLVRLVVLLVCLVPDPPDDLSRSLSSLSNSLNNLVVCVVVDHPDNPSSVVSNVSSVVVNVVSSNVVSVVRYHYDYDNAPDPVNLVCVQPDPTRAYEYFQYDQCPVLQHLAARYEYQHADDGHPPPHRPHPVPPDDPDSVPHDYRYDYVVVVVDHSQAAAGRSLSSLSSSCSSDVVSLCSLVSRLSSCVSSVNCVPPVGHHHSNVVSVVSCVVVVNDDDDPDDPFPQPPNDDPLVSLCCDVVPNDPQRHVHSVSSVVD

Radius of gyration: 24.87 Å; chains: 1; bounding box: 70×36×73 Å